Protein AF-A0A939PGR5-F1 (afdb_monomer_lite)

Foldseek 3Di:
DDFPPPQDPQDAAVRLVVLLVVDDPVLNVCLLPPPAADPDLNSLSSLLRNLVNCLVVVCLLVCVLVVVLCCLQVLLVVLVVQCVPPPHDDSNVPVNVVVVVVVVVVVVVVLSSNLSSLLSNQRSLVVVCVVRDPDPQVLPPQPQVPDQDKDFKAFQPVLVVVVLVVLVVSLVVSLVVCCVVPVVSSVVSNVVSCVVSVVVVCCCCQQVVRVGGCWIQGLQAIAGVSFRFTDGLVQFQAWEWAQDSDSHDPDRWIKIATAGPDQVNRLVSGDPVLNVVLVSVCSNNVHSDIGIPSGIPDGSVRVRVVNCSSNVHGYHYPDD

Secondary structure (DSSP, 8-state):
-PPPTTPPP---HHHHHHHHHHS-HHHHHHHHH-SS--SSHHHHHHHHHHHHHHHHH-THHHHHHHHHHHHHHHHHHHHHHHHHSS-TTHHHHHHHHHHHHHHHHHHHHHHHHHHHHHHHHHHHHHHHHHHH-------------SS---EEE-B-HHHHHHHHHHHHHHHHHHHHHHHHH-HHHHHHHHHHHHHHHHHHHHHIIIII-TTS-SEEE-SSEEEEGGGTEEEEGGGEEEEEEEE---TT--S--EEEEEEES-HHHHHTTS-HHHHHHHHHHHHHHSSSEEEETTSBSS-HHHHHHHHHHHH-PPEEE---

pLDDT: mean 81.33, std 15.4, range [40.69, 98.0]

Structure (mmCIF, N/CA/C/O backbone):
data_AF-A0A939PGR5-F1
#
_entry.id   AF-A0A939PGR5-F1
#
loop_
_atom_site.group_PDB
_atom_site.id
_atom_site.type_symbol
_atom_site.label_atom_id
_atom_site.label_alt_id
_atom_site.label_comp_id
_atom_site.label_asym_id
_atom_site.label_entity_id
_atom_site.label_seq_id
_atom_site.pdbx_PDB_ins_code
_atom_site.Cartn_x
_atom_site.Cartn_y
_atom_site.Cartn_z
_atom_site.occupancy
_atom_site.B_iso_or_equiv
_atom_site.auth_seq_id
_atom_site.auth_comp_id
_atom_site.auth_asym_id
_atom_site.auth_atom_id
_atom_site.pdbx_PDB_model_num
ATOM 1 N N . MET A 1 1 ? -27.977 5.500 5.527 1.00 43.03 1 MET A N 1
ATOM 2 C CA . MET A 1 1 ? -27.172 6.020 6.653 1.00 43.03 1 MET A CA 1
ATOM 3 C C . MET A 1 1 ? -27.760 7.359 7.043 1.00 43.03 1 MET A C 1
ATOM 5 O O . MET A 1 1 ? -27.754 8.249 6.202 1.00 43.03 1 MET A O 1
ATOM 9 N N . GLN A 1 2 ? -28.332 7.488 8.240 1.00 40.69 2 GLN A N 1
ATOM 10 C CA . GLN A 1 2 ? -28.655 8.817 8.759 1.00 40.69 2 GLN A CA 1
ATOM 11 C C . GLN A 1 2 ? -27.354 9.415 9.321 1.00 40.69 2 GLN A C 1
ATOM 13 O O . GLN A 1 2 ? -26.666 8.716 10.067 1.00 40.69 2 GLN A O 1
ATOM 18 N N . PRO A 1 3 ? -26.947 10.623 8.897 1.00 51.16 3 PRO A N 1
ATOM 19 C CA . PRO A 1 3 ? -25.757 11.280 9.430 1.00 51.16 3 PRO A CA 1
ATOM 20 C C . PRO A 1 3 ? -25.929 11.514 10.935 1.00 51.16 3 PRO A C 1
ATOM 22 O O . PRO A 1 3 ? -27.044 11.797 11.374 1.00 51.16 3 PRO A O 1
ATOM 25 N N . ILE A 1 4 ? -24.849 11.420 11.722 1.00 50.22 4 ILE A N 1
ATOM 26 C CA . ILE A 1 4 ? -24.904 11.886 13.113 1.00 50.22 4 ILE A CA 1
ATOM 27 C C . ILE A 1 4 ? -25.344 13.349 13.085 1.00 50.22 4 ILE A C 1
ATOM 29 O O . ILE A 1 4 ? -24.712 14.183 12.429 1.00 50.22 4 ILE A O 1
ATOM 33 N N . THR A 1 5 ? -26.406 13.669 13.811 1.00 52.56 5 THR A N 1
ATOM 34 C CA . THR A 1 5 ? -26.866 15.038 14.014 1.00 52.56 5 THR A CA 1
ATOM 35 C C . THR A 1 5 ? -25.760 15.827 14.729 1.00 52.56 5 THR A C 1
ATOM 37 O O . THR A 1 5 ? -25.576 15.685 15.932 1.00 52.56 5 THR A O 1
ATOM 40 N N . GLY A 1 6 ? -24.977 16.616 13.982 1.00 66.69 6 GLY A N 1
ATOM 41 C CA . GLY A 1 6 ? -23.950 17.519 14.523 1.00 66.69 6 GLY A CA 1
ATOM 42 C C . GLY A 1 6 ? -22.500 17.251 14.098 1.00 66.69 6 GLY A C 1
ATOM 43 O O . GLY A 1 6 ? -21.653 18.112 14.329 1.00 66.69 6 GLY A O 1
ATOM 44 N N . ALA A 1 7 ? -22.188 16.128 13.441 1.00 65.31 7 ALA A N 1
ATOM 45 C CA . ALA A 1 7 ? -20.852 15.943 12.869 1.00 65.31 7 ALA A CA 1
ATOM 46 C C . ALA A 1 7 ? -20.713 16.778 11.579 1.00 65.31 7 ALA A C 1
ATOM 48 O O . ALA A 1 7 ? -21.576 16.678 10.699 1.00 65.31 7 ALA A O 1
ATOM 49 N N . PRO A 1 8 ? -19.663 17.611 11.432 1.00 75.06 8 PRO A N 1
ATOM 50 C CA . PRO A 1 8 ? -19.470 18.381 10.211 1.00 75.06 8 PRO A CA 1
ATOM 51 C C . PRO A 1 8 ? -19.295 17.426 9.019 1.00 75.06 8 PRO A C 1
ATOM 53 O O . PRO A 1 8 ? -18.587 16.422 9.140 1.00 75.06 8 PRO A O 1
ATOM 56 N N . PRO A 1 9 ? -19.916 17.710 7.859 1.00 85.12 9 PRO A N 1
ATOM 57 C CA . PRO A 1 9 ? -19.794 16.847 6.693 1.00 85.12 9 PRO A CA 1
ATOM 58 C C . PRO A 1 9 ? -18.327 16.734 6.274 1.00 85.12 9 PRO A C 1
ATOM 60 O O . PRO A 1 9 ? -17.601 17.730 6.249 1.00 85.12 9 PRO A O 1
ATOM 63 N N . LEU A 1 10 ? -17.894 15.524 5.907 1.00 87.94 10 LEU A N 1
ATOM 64 C CA . LEU A 1 10 ? -16.532 15.288 5.435 1.00 87.94 10 LEU A CA 1
ATOM 65 C C . LEU A 1 10 ? -16.258 16.157 4.192 1.00 87.94 10 LEU A C 1
ATOM 67 O O . LEU A 1 10 ? -16.855 15.908 3.138 1.00 87.94 10 LEU A O 1
ATOM 71 N N . PRO A 1 11 ? -15.349 17.148 4.259 1.00 91.50 11 PRO A N 1
ATOM 72 C CA . PRO A 1 11 ? -15.111 18.022 3.127 1.00 91.50 11 PRO A CA 1
ATOM 73 C C . PRO A 1 11 ? -14.408 17.237 2.014 1.00 91.50 11 PRO A C 1
ATOM 75 O O . PRO A 1 11 ? -13.519 16.420 2.268 1.00 91.50 11 PRO A O 1
ATOM 78 N N . GLN A 1 12 ? -14.785 17.491 0.759 1.00 92.38 12 GLN A N 1
ATOM 79 C CA . GLN A 1 12 ? -14.248 16.788 -0.411 1.00 92.38 12 GLN A CA 1
ATOM 80 C C . GLN A 1 12 ? -13.572 17.748 -1.397 1.00 92.38 12 GLN A C 1
ATOM 82 O O . GLN A 1 12 ? -13.846 18.949 -1.431 1.00 92.38 12 GLN A O 1
ATOM 87 N N . GLY A 1 13 ? -12.665 17.217 -2.224 1.00 91.81 13 GLY A N 1
ATOM 88 C CA . GLY A 1 13 ? -12.089 17.941 -3.360 1.00 91.81 13 GLY A CA 1
ATOM 89 C C . GLY A 1 13 ? -11.454 19.288 -2.991 1.00 91.81 13 GLY A C 1
ATOM 90 O O . GLY A 1 13 ? -10.479 19.342 -2.247 1.00 91.81 13 GLY A O 1
ATOM 91 N N . ALA A 1 14 ? -11.964 20.383 -3.566 1.00 94.00 14 ALA A N 1
ATOM 92 C CA . ALA A 1 14 ? -11.449 21.731 -3.309 1.00 94.00 14 ALA A CA 1
ATOM 93 C C . ALA A 1 14 ? -11.820 22.254 -1.912 1.00 94.00 14 ALA A C 1
ATOM 95 O O . ALA A 1 14 ? -10.979 22.889 -1.276 1.00 94.00 14 ALA A O 1
ATOM 96 N N . ALA A 1 15 ? -13.017 21.928 -1.412 1.00 95.75 15 ALA A N 1
ATOM 97 C CA . ALA A 1 15 ? -13.463 22.319 -0.076 1.00 95.75 15 ALA A CA 1
ATOM 98 C C . ALA A 1 15 ? -12.551 21.726 1.009 1.00 95.75 15 ALA A C 1
ATOM 100 O O . ALA A 1 15 ? -12.128 22.434 1.917 1.00 95.75 15 ALA A O 1
ATOM 101 N N . ALA A 1 16 ? -12.128 20.467 0.841 1.00 95.38 16 ALA A N 1
ATOM 102 C CA . ALA A 1 16 ? -11.149 19.826 1.722 1.00 95.38 16 ALA A CA 1
ATOM 103 C C . ALA A 1 16 ? -9.809 20.573 1.782 1.00 95.38 16 ALA A C 1
ATOM 105 O O . ALA A 1 16 ? -9.192 20.683 2.840 1.00 95.38 16 ALA A O 1
ATOM 106 N N . LEU A 1 17 ? -9.346 21.102 0.642 1.00 95.44 17 LEU A N 1
ATOM 107 C CA . LEU A 1 17 ? -8.114 21.886 0.600 1.00 95.44 17 LEU A CA 1
ATOM 108 C C . LEU A 1 17 ? -8.275 23.257 1.269 1.00 95.44 17 LEU A C 1
ATOM 110 O O . LEU A 1 17 ? -7.302 23.726 1.856 1.00 95.44 17 LEU A O 1
ATOM 114 N N . SER A 1 18 ? -9.448 23.895 1.169 1.00 96.69 18 SER A N 1
ATOM 115 C CA . SER A 1 18 ? -9.726 25.170 1.852 1.00 96.69 18 SER A CA 1
ATOM 116 C C . SER A 1 18 ? -9.770 24.977 3.361 1.00 96.69 18 SER A C 1
ATOM 118 O O . SER A 1 18 ? -8.954 25.571 4.063 1.00 96.69 18 SER A O 1
ATOM 120 N N . ALA A 1 19 ? -10.590 24.031 3.831 1.00 96.75 19 ALA A N 1
ATOM 121 C CA . ALA A 1 19 ? -10.717 23.704 5.248 1.00 96.75 19 ALA A CA 1
ATOM 122 C C . ALA A 1 19 ? -9.353 23.359 5.872 1.00 96.75 19 ALA A C 1
ATOM 124 O O . ALA A 1 19 ? -9.003 23.830 6.950 1.00 96.75 19 ALA A O 1
ATOM 125 N N . TRP A 1 20 ? -8.503 22.615 5.153 1.00 97.19 20 TRP A N 1
ATOM 126 C CA . TRP A 1 20 ? -7.136 22.352 5.606 1.00 97.19 20 TRP A CA 1
ATOM 127 C C . TRP A 1 20 ? -6.281 23.617 5.737 1.00 97.19 20 TRP A C 1
ATOM 129 O O . TRP A 1 20 ? -5.453 23.714 6.640 1.00 97.19 20 TRP A O 1
ATOM 139 N N . ARG A 1 21 ? -6.411 24.589 4.827 1.00 97.25 21 ARG A N 1
ATOM 140 C CA . ARG A 1 21 ? -5.641 25.844 4.898 1.00 97.25 21 ARG A CA 1
ATOM 141 C C . ARG A 1 21 ? -6.085 26.732 6.053 1.00 97.25 21 ARG A C 1
ATOM 143 O O . ARG A 1 21 ? -5.218 27.423 6.593 1.00 97.25 21 ARG A O 1
ATOM 150 N N . GLU A 1 22 ? -7.368 26.678 6.391 1.00 97.69 22 GLU A N 1
ATOM 151 C CA . GLU A 1 22 ? -7.997 27.397 7.501 1.00 97.69 22 GLU A CA 1
ATOM 152 C C . GLU A 1 22 ? -7.542 26.859 8.865 1.00 97.69 22 GLU A C 1
ATOM 154 O O . GLU A 1 22 ? -7.435 27.630 9.815 1.00 97.69 22 GLU A O 1
ATOM 159 N N . LEU A 1 23 ? -7.148 25.579 8.958 1.00 97.44 23 LEU A N 1
ATOM 160 C CA . LEU A 1 23 ? -6.552 25.044 10.184 1.00 97.44 23 LEU A CA 1
ATOM 161 C C . LEU A 1 23 ? -5.262 25.800 10.583 1.00 97.44 23 LEU A C 1
ATOM 163 O O . LEU A 1 23 ? -4.382 26.056 9.731 1.00 97.44 23 LEU A O 1
ATOM 167 N N . PRO A 1 24 ? -5.061 26.061 11.893 1.00 98.00 24 PRO A N 1
ATOM 168 C CA . PRO A 1 24 ? -3.820 26.627 12.403 1.00 98.00 24 PRO A CA 1
ATOM 169 C C . PRO A 1 24 ? -2.592 25.840 11.928 1.00 98.00 24 PRO A C 1
ATOM 171 O O . PRO A 1 24 ? -2.605 24.615 11.772 1.00 98.00 24 PRO A O 1
ATOM 174 N N . ARG A 1 25 ? -1.480 26.544 11.677 1.00 97.38 25 ARG A N 1
ATOM 175 C CA . ARG A 1 25 ? -0.235 25.903 11.207 1.00 97.38 25 ARG A CA 1
ATOM 176 C C . ARG A 1 25 ? 0.294 24.858 12.197 1.00 97.38 25 ARG A C 1
ATOM 178 O O . ARG A 1 25 ? 0.898 23.885 11.750 1.00 97.38 25 ARG A O 1
ATOM 185 N N . ALA A 1 26 ? 0.081 25.063 13.498 1.00 97.12 26 ALA A N 1
ATOM 186 C CA . ALA A 1 26 ? 0.455 24.114 14.546 1.00 97.12 26 ALA A CA 1
ATOM 187 C C . ALA A 1 26 ? -0.338 22.803 14.410 1.00 97.12 26 ALA A C 1
ATOM 189 O O . ALA A 1 26 ? 0.274 21.764 14.177 1.00 97.12 26 ALA A O 1
ATOM 190 N N . THR A 1 27 ? -1.672 22.883 14.378 1.00 97.06 27 THR A N 1
ATOM 191 C CA . THR A 1 27 ? -2.592 21.746 14.190 1.00 97.06 27 THR A CA 1
ATOM 192 C C . THR A 1 27 ? -2.277 20.945 12.929 1.00 97.06 27 THR A C 1
ATOM 194 O O . THR A 1 27 ? -2.201 19.723 12.955 1.00 97.06 27 THR A O 1
ATOM 197 N N . ARG A 1 28 ? -1.985 21.611 11.804 1.00 97.00 28 ARG A N 1
ATOM 198 C CA . ARG A 1 28 ? -1.571 20.907 10.577 1.00 97.00 28 ARG A CA 1
ATOM 199 C C . ARG A 1 28 ? -0.272 20.120 10.730 1.00 97.00 28 ARG A C 1
ATOM 201 O O . ARG A 1 28 ? -0.139 19.044 10.152 1.00 97.00 28 ARG A O 1
ATOM 208 N N . ARG A 1 29 ? 0.723 20.674 11.432 1.00 95.44 29 ARG A N 1
ATOM 209 C CA . ARG A 1 29 ? 2.000 19.980 11.679 1.00 95.44 29 ARG A CA 1
ATOM 210 C C . ARG A 1 29 ? 1.803 18.802 12.620 1.00 95.44 29 ARG A C 1
ATOM 212 O O . ARG A 1 29 ? 2.440 17.776 12.404 1.00 95.44 29 ARG A O 1
ATOM 219 N N . GLU A 1 30 ? 0.945 18.966 13.618 1.00 94.88 30 GLU A N 1
ATOM 220 C CA . GLU A 1 30 ? 0.544 17.909 14.537 1.00 94.88 30 GLU A CA 1
ATOM 221 C C . GLU A 1 30 ? -0.144 16.774 13.781 1.00 94.88 30 GLU A C 1
ATOM 223 O O . GLU A 1 30 ? 0.388 15.674 13.761 1.00 94.88 30 GLU A O 1
ATOM 228 N N . LEU A 1 31 ? -1.203 17.053 13.016 1.00 94.81 31 LEU A N 1
ATOM 229 C CA . LEU A 1 31 ? -1.918 16.064 12.197 1.00 94.81 31 LEU A CA 1
ATOM 230 C C . LEU A 1 31 ? -1.015 15.294 11.218 1.00 94.81 31 LEU A C 1
ATOM 232 O O . LEU A 1 31 ? -1.214 14.104 10.990 1.00 94.81 31 LEU A O 1
ATOM 236 N N . LEU A 1 32 ? -0.000 15.951 10.644 1.00 93.12 32 LEU A N 1
ATOM 237 C CA . LEU A 1 32 ? 0.962 15.302 9.741 1.00 93.12 32 LEU A CA 1
ATOM 238 C C . LEU A 1 32 ? 1.990 14.417 10.460 1.00 93.12 32 LEU A C 1
ATOM 240 O O . LEU A 1 32 ? 2.615 13.575 9.813 1.00 93.12 32 LEU A O 1
ATOM 244 N N . ARG A 1 33 ? 2.220 14.645 11.756 1.00 91.38 33 ARG A N 1
ATOM 245 C CA . ARG A 1 33 ? 3.183 13.900 12.581 1.00 91.38 33 ARG A CA 1
ATOM 246 C C . ARG A 1 33 ? 2.513 12.895 13.507 1.00 91.38 33 ARG A C 1
ATOM 248 O O . ARG A 1 33 ? 3.196 11.976 13.938 1.00 91.38 33 ARG A O 1
ATOM 255 N N . ALA A 1 34 ? 1.228 13.075 13.791 1.00 86.88 34 ALA A N 1
ATOM 256 C CA . ALA A 1 34 ? 0.500 12.353 14.815 1.00 86.88 34 ALA A CA 1
ATOM 257 C C . ALA A 1 34 ? 0.581 10.840 14.610 1.00 86.88 34 ALA A C 1
ATOM 259 O O . ALA A 1 34 ? 0.473 10.326 13.488 1.00 86.88 34 ALA A O 1
ATOM 260 N N . ASP A 1 35 ? 0.785 10.150 15.728 1.00 84.19 35 ASP A N 1
ATOM 261 C CA . ASP A 1 35 ? 0.810 8.695 15.803 1.00 84.19 35 ASP A CA 1
ATOM 262 C C . ASP A 1 35 ? -0.573 8.107 16.104 1.00 84.19 35 ASP A C 1
ATOM 264 O O . ASP A 1 35 ? -0.826 6.952 15.764 1.00 84.19 35 ASP A O 1
ATOM 268 N N . GLY A 1 36 ? -1.472 8.926 16.656 1.00 87.62 36 GLY A N 1
ATOM 269 C CA . GLY A 1 36 ? -2.836 8.573 17.029 1.00 87.62 36 GLY A CA 1
ATOM 270 C C . GLY A 1 36 ? -3.867 9.611 16.570 1.00 87.62 36 GLY A C 1
ATOM 271 O O . GLY A 1 36 ? -3.504 10.598 15.916 1.00 87.62 36 GLY A O 1
ATOM 272 N N . PRO A 1 37 ? -5.159 9.350 16.836 1.00 88.94 37 PRO A N 1
ATOM 273 C CA . PRO A 1 37 ? -6.245 10.256 16.485 1.00 88.94 37 PRO A CA 1
ATOM 274 C C . PRO A 1 37 ? -6.025 11.642 17.074 1.00 88.94 37 PRO A C 1
ATOM 276 O O . PRO A 1 37 ? -5.510 11.779 18.183 1.00 88.94 37 PRO A O 1
ATOM 279 N N . HIS A 1 38 ? -6.417 12.673 16.331 1.00 92.69 38 HIS A N 1
ATOM 280 C CA . HIS A 1 38 ? -6.356 14.028 16.854 1.00 92.69 38 HIS A CA 1
ATOM 281 C C . HIS A 1 38 ? -7.409 14.216 17.962 1.00 92.69 38 HIS A C 1
ATOM 283 O O . HIS A 1 38 ? -8.536 13.750 17.787 1.00 92.69 38 HIS A O 1
ATOM 289 N N . PRO A 1 39 ? -7.085 14.901 19.076 1.00 91.00 39 PRO A N 1
ATOM 290 C CA . PRO A 1 39 ? -8.020 15.086 20.189 1.00 91.00 39 PRO A CA 1
ATOM 291 C C . PRO A 1 39 ? -9.258 15.910 19.804 1.00 91.00 39 PRO A C 1
ATOM 293 O O . PRO A 1 39 ? -10.338 15.675 20.333 1.00 91.00 39 PRO A O 1
ATOM 296 N N . ASP A 1 40 ? -9.117 16.849 18.863 1.00 93.06 40 ASP A N 1
ATOM 297 C CA . ASP A 1 40 ? -10.256 17.530 18.235 1.00 93.06 40 ASP A CA 1
ATOM 298 C C . ASP A 1 40 ? -10.770 16.727 17.017 1.00 93.06 40 ASP A C 1
ATOM 300 O O . ASP A 1 40 ? -10.062 16.663 15.998 1.00 93.06 40 ASP A O 1
ATOM 304 N N . PRO A 1 41 ? -11.988 16.150 17.080 1.00 90.38 41 PRO A N 1
ATOM 305 C CA . PRO A 1 41 ? -12.555 15.359 15.994 1.00 90.38 41 PRO A CA 1
ATOM 306 C C . PRO A 1 41 ? -12.839 16.192 14.739 1.00 90.38 41 PRO A C 1
ATOM 308 O O . PRO A 1 41 ? -12.711 15.664 13.635 1.00 90.38 41 PRO A O 1
ATOM 311 N N . ALA A 1 42 ? -13.151 17.489 14.858 1.00 92.38 42 ALA A N 1
ATOM 312 C CA . ALA A 1 42 ? -13.403 18.346 13.697 1.00 92.38 42 ALA A CA 1
ATOM 313 C C . ALA A 1 42 ? -12.127 18.530 12.859 1.00 92.38 42 ALA A C 1
ATOM 315 O O . ALA A 1 42 ? -12.148 18.377 11.632 1.00 92.38 42 ALA A O 1
ATOM 316 N N . ALA A 1 43 ? -10.986 18.758 13.517 1.00 94.88 43 ALA A N 1
ATOM 317 C CA . ALA A 1 43 ? -9.681 18.756 12.862 1.00 94.88 43 ALA A CA 1
ATOM 318 C C . ALA A 1 43 ? -9.364 17.392 12.214 1.00 94.88 43 ALA A C 1
ATOM 320 O O . ALA A 1 43 ? -8.828 17.349 11.102 1.00 94.88 43 ALA A O 1
ATOM 321 N N . GLY A 1 44 ? -9.758 16.285 12.857 1.00 93.62 44 GLY A N 1
ATOM 322 C CA . GLY A 1 44 ? -9.673 14.930 12.304 1.00 93.62 44 GLY A CA 1
ATOM 323 C C . GLY A 1 44 ? -10.474 14.748 11.005 1.00 93.62 44 GLY A C 1
ATOM 324 O O . GLY A 1 44 ? -9.927 14.251 10.017 1.00 93.62 44 GLY A O 1
ATOM 325 N N . VAL A 1 45 ? -11.729 15.216 10.954 1.00 92.88 45 VAL A N 1
ATOM 326 C CA . VAL A 1 45 ? -12.577 15.212 9.739 1.00 92.88 45 VAL A CA 1
ATOM 327 C C . VAL A 1 45 ? -11.893 15.962 8.594 1.00 92.88 45 VAL A C 1
ATOM 329 O O . VAL A 1 45 ? -11.764 15.437 7.482 1.00 92.88 45 VAL A O 1
ATOM 332 N N . VAL A 1 46 ? -11.394 17.173 8.863 1.00 95.38 46 VAL A N 1
ATOM 333 C CA . VAL A 1 46 ? -10.684 17.987 7.863 1.00 95.38 46 VAL A CA 1
ATOM 334 C C . VAL A 1 46 ? -9.415 17.282 7.379 1.00 95.38 46 VAL A C 1
ATOM 336 O O . VAL A 1 46 ? -9.125 17.285 6.179 1.00 95.38 46 VAL A O 1
ATOM 339 N N . ALA A 1 47 ? -8.679 16.629 8.280 1.00 95.50 47 ALA A N 1
ATOM 340 C CA . ALA A 1 47 ? -7.482 15.867 7.944 1.00 95.50 47 ALA A CA 1
ATOM 341 C C . ALA A 1 47 ? -7.785 14.690 7.004 1.00 95.50 47 ALA A C 1
ATOM 343 O O . ALA A 1 47 ? -7.091 14.519 5.998 1.00 95.50 47 ALA A O 1
ATOM 344 N N . VAL A 1 48 ? -8.843 13.914 7.276 1.00 93.31 48 VAL A N 1
ATOM 345 C CA . VAL A 1 48 ? -9.283 12.809 6.405 1.00 93.31 48 VAL A CA 1
ATOM 346 C C . VAL A 1 48 ? -9.689 13.334 5.029 1.00 93.31 48 VAL A C 1
ATOM 348 O O . VAL A 1 48 ? -9.216 12.818 4.011 1.00 93.31 48 VAL A O 1
ATOM 351 N N . GLY A 1 49 ? -10.510 14.387 4.977 1.00 93.62 49 GLY A N 1
ATOM 352 C CA . GLY A 1 49 ? -10.935 15.008 3.720 1.00 93.62 49 GLY A CA 1
ATOM 353 C C . GLY A 1 49 ? -9.749 15.503 2.887 1.00 93.62 49 GLY A C 1
ATOM 354 O O . GLY A 1 49 ? -9.648 15.217 1.690 1.00 93.62 49 GLY A O 1
ATOM 355 N N . TYR A 1 50 ? -8.796 16.188 3.526 1.00 95.31 50 TYR A N 1
ATOM 356 C CA . TYR A 1 50 ? -7.577 16.675 2.880 1.00 95.31 50 TYR A CA 1
ATOM 357 C C . TYR A 1 50 ? -6.693 15.533 2.369 1.00 95.31 50 TYR A C 1
ATOM 359 O O . TYR A 1 50 ? -6.256 15.572 1.215 1.00 95.31 50 TYR A O 1
ATOM 367 N N . ALA A 1 51 ? -6.453 14.501 3.185 1.00 92.88 51 ALA A N 1
ATOM 368 C CA . ALA A 1 51 ? -5.672 13.335 2.779 1.00 92.88 51 ALA A CA 1
ATOM 369 C C . ALA A 1 51 ? -6.277 12.675 1.536 1.00 92.88 51 ALA A C 1
ATOM 371 O O . ALA A 1 51 ? -5.579 12.493 0.536 1.00 92.88 51 ALA A O 1
ATOM 372 N N . ARG A 1 52 ? -7.592 12.424 1.548 1.00 90.62 52 ARG A N 1
ATOM 373 C CA . ARG A 1 52 ? -8.327 11.855 0.411 1.00 90.62 52 ARG A CA 1
ATOM 374 C C . ARG A 1 52 ? -8.233 12.728 -0.832 1.00 90.62 52 ARG A C 1
ATOM 376 O O . ARG A 1 52 ? -7.933 12.211 -1.908 1.00 90.62 52 ARG A O 1
ATOM 383 N N . ALA A 1 53 ? -8.430 14.040 -0.699 1.00 91.12 53 ALA A N 1
ATOM 384 C CA . ALA A 1 53 ? -8.347 14.974 -1.818 1.00 91.12 53 ALA A CA 1
ATOM 385 C C . ALA A 1 53 ? -6.944 15.002 -2.446 1.00 91.12 53 ALA A C 1
ATOM 387 O O . ALA A 1 53 ? -6.816 14.973 -3.672 1.00 91.12 53 ALA A O 1
ATOM 388 N N . VAL A 1 54 ? -5.883 15.006 -1.630 1.00 90.25 54 VAL A N 1
ATOM 389 C CA . VAL A 1 54 ? -4.496 14.991 -2.120 1.00 90.25 54 VAL A CA 1
ATOM 390 C C . VAL A 1 54 ? -4.133 13.639 -2.731 1.00 90.25 54 VAL A C 1
ATOM 392 O O . VAL A 1 54 ? -3.512 13.607 -3.791 1.00 90.25 54 VAL A O 1
ATOM 395 N N . LEU A 1 55 ? -4.534 12.524 -2.117 1.00 86.00 55 LEU A N 1
ATOM 396 C CA . LEU A 1 55 ? -4.282 11.180 -2.644 1.00 86.00 55 LEU A CA 1
ATOM 397 C C . LEU A 1 55 ? -5.063 10.912 -3.940 1.00 86.00 55 LEU A C 1
ATOM 399 O O . LEU A 1 55 ? -4.554 10.227 -4.825 1.00 86.00 55 LEU A O 1
ATOM 403 N N . ALA A 1 56 ? -6.265 11.478 -4.084 1.00 83.88 56 ALA A N 1
ATOM 404 C CA . ALA A 1 56 ? -7.051 11.425 -5.317 1.00 83.88 56 ALA A CA 1
ATOM 405 C C . ALA A 1 56 ? -6.421 12.257 -6.443 1.00 83.88 56 ALA A C 1
ATOM 407 O O . ALA A 1 56 ? -6.302 11.774 -7.565 1.00 83.88 56 ALA A O 1
ATOM 408 N N . ARG A 1 57 ? -6.002 13.494 -6.134 1.00 79.12 57 ARG A N 1
ATOM 409 C CA . ARG A 1 57 ? -5.419 14.440 -7.104 1.00 79.12 57 ARG A CA 1
ATOM 410 C C . ARG A 1 57 ? -3.949 14.213 -7.392 1.00 79.12 57 ARG A C 1
ATOM 412 O O . ARG A 1 57 ? -3.421 14.886 -8.268 1.00 79.12 57 ARG A O 1
ATOM 419 N N . SER A 1 58 ? -3.288 13.345 -6.629 1.00 66.69 58 SER A N 1
ATOM 420 C CA . SER A 1 58 ? -1.856 13.095 -6.706 1.00 66.69 58 SER A CA 1
ATOM 421 C C . SER A 1 58 ? -1.446 12.921 -8.172 1.00 66.69 58 SER A C 1
ATOM 423 O O . SER A 1 58 ? -1.719 11.863 -8.748 1.00 66.69 58 SER A O 1
ATOM 425 N N . PRO A 1 59 ? -0.796 13.930 -8.796 1.00 53.44 59 PRO A N 1
ATOM 426 C CA . PRO A 1 59 ? -0.435 13.861 -10.205 1.00 53.44 59 PRO A CA 1
ATOM 427 C C . PRO A 1 59 ? 0.502 12.687 -10.434 1.00 53.44 59 PRO A C 1
ATOM 429 O O . PRO A 1 59 ? 0.528 12.151 -11.522 1.00 53.44 59 PRO A O 1
ATOM 432 N N . LEU A 1 60 ? 1.182 12.212 -9.385 1.00 53.66 60 LEU A N 1
ATOM 433 C CA . LEU A 1 60 ? 1.993 11.005 -9.348 1.00 53.66 60 LEU A CA 1
ATOM 434 C C . LEU A 1 60 ? 1.246 9.731 -9.789 1.00 53.66 60 LEU A C 1
ATOM 436 O O . LEU A 1 60 ? 1.930 8.802 -10.204 1.00 53.66 60 LEU A O 1
ATOM 440 N N . ARG A 1 61 ? -0.098 9.676 -9.763 1.00 55.50 61 ARG A N 1
ATOM 441 C CA . ARG A 1 61 ? -0.876 8.582 -10.389 1.00 55.50 61 ARG A CA 1
ATOM 442 C C . ARG A 1 61 ? -0.626 8.482 -11.898 1.00 55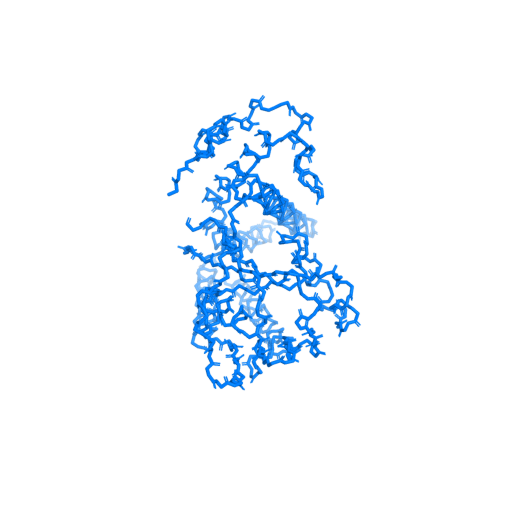.50 61 ARG A C 1
ATOM 444 O O . ARG A 1 61 ? -0.520 7.383 -12.427 1.00 55.50 61 ARG A O 1
ATOM 451 N N . HIS A 1 62 ? -0.470 9.621 -12.570 1.00 48.91 62 HIS A N 1
ATOM 452 C CA . HIS A 1 62 ? -0.176 9.706 -14.008 1.00 48.91 62 HIS A CA 1
ATOM 453 C C . HIS A 1 62 ? 1.289 10.065 -14.284 1.00 48.91 62 HIS A C 1
ATOM 455 O O . HIS A 1 62 ? 1.881 9.657 -15.277 1.00 48.91 62 HIS A O 1
ATOM 461 N N . ALA A 1 63 ? 1.904 10.803 -13.369 1.00 45.53 63 ALA A N 1
ATOM 462 C CA . ALA A 1 63 ? 3.202 11.416 -13.522 1.00 45.53 63 ALA A CA 1
ATOM 463 C C . ALA A 1 63 ? 4.335 10.513 -13.055 1.00 45.53 63 ALA A C 1
ATOM 465 O O . ALA A 1 63 ? 5.452 10.975 -13.033 1.00 45.53 63 ALA A O 1
ATOM 466 N N . VAL A 1 64 ? 4.121 9.267 -12.635 1.00 51.81 64 VAL A N 1
ATOM 467 C CA . VAL A 1 64 ? 5.223 8.374 -12.217 1.00 51.81 64 VAL A CA 1
ATOM 468 C C . VAL A 1 64 ? 5.613 7.311 -13.211 1.00 51.81 64 VAL A C 1
ATOM 470 O O . VAL A 1 64 ? 6.817 7.073 -13.293 1.00 51.81 64 VAL A O 1
ATOM 473 N N . PRO A 1 65 ? 4.726 6.775 -14.068 1.00 53.12 65 PRO A N 1
ATOM 474 C CA . PRO A 1 65 ? 5.230 6.316 -15.348 1.00 53.12 65 PRO A CA 1
ATOM 475 C C . PRO A 1 65 ? 5.902 7.492 -16.061 1.00 53.12 65 PRO A C 1
ATOM 477 O O . PRO A 1 65 ? 7.015 7.311 -16.524 1.00 53.12 65 PRO A O 1
ATOM 480 N N . LEU A 1 66 ? 5.334 8.711 -16.034 1.00 50.69 66 LEU A N 1
ATOM 481 C CA . LEU A 1 66 ? 5.958 9.876 -16.671 1.00 50.69 66 LEU A CA 1
ATOM 482 C C . LEU A 1 66 ? 7.285 10.284 -16.029 1.00 50.69 66 LEU A C 1
ATOM 484 O O . LEU A 1 66 ? 8.212 10.508 -16.765 1.00 50.69 66 LEU A O 1
ATOM 488 N N . VAL A 1 67 ? 7.423 10.377 -14.706 1.00 55.72 67 VAL A N 1
ATOM 489 C CA . VAL A 1 67 ? 8.676 10.762 -14.028 1.00 55.72 67 VAL A CA 1
ATOM 490 C C . VAL A 1 67 ? 9.657 9.599 -14.023 1.00 55.72 67 VAL A C 1
ATOM 492 O O . VAL A 1 67 ? 10.853 9.828 -14.077 1.00 55.72 67 VAL A O 1
ATOM 495 N N . GLY A 1 68 ? 9.177 8.356 -14.035 1.00 57.75 68 GLY A N 1
ATOM 496 C CA . GLY A 1 68 ? 9.984 7.191 -14.375 1.00 57.75 68 GLY A CA 1
ATOM 497 C C . GLY A 1 68 ? 10.528 7.278 -15.802 1.00 57.75 68 GLY A C 1
ATOM 498 O O . GLY A 1 68 ? 11.721 7.070 -15.972 1.00 57.75 68 GLY A O 1
ATOM 499 N N . VAL A 1 69 ? 9.703 7.674 -16.786 1.00 56.69 69 VAL A N 1
ATOM 500 C CA . VAL A 1 69 ? 10.103 7.901 -18.193 1.00 56.69 69 VAL A CA 1
ATOM 501 C C . VAL A 1 69 ? 11.080 9.059 -18.200 1.00 56.69 69 VAL A C 1
ATOM 503 O O . VAL A 1 69 ? 12.151 8.961 -18.765 1.00 56.69 69 VAL A O 1
ATOM 506 N N . LEU A 1 70 ? 10.731 10.151 -17.534 1.00 60.19 70 LEU A N 1
ATOM 507 C CA . LEU A 1 70 ? 11.496 11.375 -17.485 1.00 60.19 70 LEU A CA 1
ATOM 508 C C . LEU A 1 70 ? 12.852 11.097 -16.846 1.00 60.19 70 LEU A C 1
ATOM 510 O O . LEU A 1 70 ? 13.841 11.583 -17.347 1.00 60.19 70 LEU A O 1
ATOM 514 N N . PHE A 1 71 ? 12.947 10.257 -15.817 1.00 64.38 71 PHE A N 1
ATOM 515 C CA . PHE A 1 71 ? 14.234 9.805 -15.290 1.00 64.38 71 PHE A CA 1
ATOM 516 C C . PHE A 1 71 ? 14.949 8.848 -16.240 1.00 64.38 71 PHE A C 1
ATOM 518 O O . PHE A 1 71 ? 16.139 9.011 -16.468 1.00 64.38 71 PHE A O 1
ATOM 525 N N . ALA A 1 72 ? 14.248 7.874 -16.814 1.00 58.25 72 ALA A N 1
ATOM 526 C CA . ALA A 1 72 ? 14.820 6.911 -17.750 1.00 58.25 72 ALA A CA 1
ATOM 527 C C . ALA A 1 72 ? 15.252 7.544 -19.083 1.00 58.25 72 ALA A C 1
ATOM 529 O O . ALA A 1 72 ? 16.046 6.939 -19.788 1.00 58.25 72 ALA A O 1
ATOM 530 N N . VAL A 1 73 ? 14.757 8.738 -19.417 1.00 58.97 73 VAL A N 1
ATOM 531 C CA . VAL A 1 73 ? 15.041 9.474 -20.654 1.00 58.97 73 VAL A CA 1
ATOM 532 C C . VAL A 1 73 ? 15.906 10.703 -20.370 1.00 58.97 73 VAL A C 1
ATOM 534 O O . VAL A 1 73 ? 16.962 10.833 -20.977 1.00 58.97 73 VAL A O 1
ATOM 537 N N . LEU A 1 74 ? 15.539 11.578 -19.424 1.00 65.06 74 LEU A N 1
ATOM 538 C CA . LEU A 1 74 ? 16.339 12.765 -19.081 1.00 65.06 74 LEU A CA 1
ATOM 539 C C . LEU A 1 74 ? 17.649 12.410 -18.398 1.00 65.06 74 LEU A C 1
ATOM 541 O O . LEU A 1 74 ? 18.624 13.091 -18.665 1.00 65.06 74 LEU A O 1
ATOM 545 N N . LEU A 1 75 ? 17.720 11.400 -17.524 1.00 66.81 75 LEU A N 1
ATOM 546 C CA . LEU A 1 75 ? 18.999 11.068 -16.887 1.00 66.81 75 LEU A CA 1
ATOM 547 C C . LEU A 1 75 ? 20.046 10.641 -17.934 1.00 66.81 75 LEU A C 1
ATOM 549 O O . LEU A 1 75 ? 21.120 11.237 -17.944 1.00 66.81 75 LEU A O 1
ATOM 553 N N . PRO A 1 76 ? 19.759 9.705 -18.863 1.00 61.91 76 PRO A N 1
ATOM 554 C CA . PRO A 1 76 ? 20.688 9.406 -19.949 1.00 61.91 76 PRO A CA 1
ATOM 555 C C . PRO A 1 76 ? 20.863 10.574 -20.923 1.00 61.91 76 PRO A C 1
ATOM 557 O O . PRO A 1 76 ? 21.984 10.792 -21.361 1.00 61.91 76 PRO A O 1
ATOM 560 N N . LEU A 1 77 ? 19.828 11.371 -21.219 1.00 62.50 77 LEU A N 1
ATOM 561 C CA . LEU A 1 77 ? 19.970 12.569 -22.059 1.00 62.50 77 LEU A CA 1
ATOM 562 C C . LEU A 1 77 ? 20.933 13.593 -21.442 1.00 62.50 77 LEU A C 1
ATOM 564 O O . LEU A 1 77 ? 21.800 14.107 -22.136 1.00 62.50 77 LEU A O 1
ATOM 568 N N . ILE A 1 78 ? 20.815 13.858 -20.138 1.00 67.50 78 ILE A N 1
ATOM 569 C CA . ILE A 1 78 ? 21.711 14.735 -19.377 1.00 67.50 78 ILE A CA 1
ATOM 570 C C . ILE A 1 78 ? 23.119 14.151 -19.392 1.00 67.50 78 ILE A C 1
ATOM 572 O O . ILE A 1 78 ? 24.060 14.886 -19.661 1.00 67.50 78 ILE A O 1
ATOM 576 N N . VAL A 1 79 ? 23.278 12.841 -19.172 1.00 64.38 79 VAL A N 1
ATOM 577 C CA . VAL A 1 79 ? 24.585 12.173 -19.269 1.00 64.38 79 VAL A CA 1
ATOM 578 C C . VAL A 1 79 ? 25.192 12.363 -20.655 1.00 64.38 79 VAL A C 1
ATOM 580 O O . VAL A 1 79 ? 26.357 12.730 -20.749 1.00 64.38 79 VAL A O 1
ATOM 583 N N . VAL A 1 80 ? 24.425 12.175 -21.729 1.00 63.59 80 VAL A N 1
ATOM 584 C CA . VAL A 1 80 ? 24.930 12.336 -23.096 1.00 63.59 80 VAL A CA 1
ATOM 585 C C . VAL A 1 80 ? 25.254 13.789 -23.413 1.00 63.59 80 VAL A C 1
ATOM 587 O O . VAL A 1 80 ? 26.313 14.053 -23.977 1.00 63.59 80 VAL A O 1
ATOM 590 N N . LEU A 1 81 ? 24.398 14.735 -23.028 1.00 64.75 81 LEU A N 1
ATOM 591 C CA . LEU A 1 81 ? 24.642 16.165 -23.220 1.00 64.75 81 LEU A CA 1
ATOM 592 C C . LEU A 1 81 ? 25.944 16.581 -22.522 1.00 64.75 81 LEU A C 1
ATOM 594 O O . LEU A 1 81 ? 26.790 17.237 -23.115 1.00 64.75 81 LEU A O 1
ATOM 598 N N . VAL A 1 82 ? 26.137 16.102 -21.295 1.00 63.31 82 VAL A N 1
ATOM 599 C CA . VAL A 1 82 ? 27.304 16.379 -20.457 1.00 63.31 82 VAL A CA 1
ATOM 600 C C . VAL A 1 82 ? 28.570 15.679 -20.998 1.00 63.31 82 VAL A C 1
ATOM 602 O O . VAL A 1 82 ? 29.641 16.278 -21.000 1.00 63.31 82 VAL A O 1
ATOM 605 N N . VAL A 1 83 ? 28.460 14.472 -21.572 1.00 63.03 83 VAL A N 1
ATOM 606 C CA . VAL A 1 83 ? 29.564 13.754 -22.257 1.00 63.03 83 VAL A CA 1
ATOM 607 C C . VAL A 1 83 ? 29.955 14.387 -23.597 1.00 63.03 83 VAL A C 1
ATOM 609 O O . VAL A 1 83 ? 31.133 14.384 -23.956 1.00 63.03 83 VAL A O 1
ATOM 612 N N . THR A 1 84 ? 28.992 14.913 -24.352 1.00 65.50 84 THR A N 1
ATOM 613 C CA . THR A 1 84 ? 29.218 15.455 -25.704 1.00 65.50 84 THR A CA 1
ATOM 614 C C . THR A 1 84 ? 29.773 16.880 -25.673 1.00 65.50 84 THR A C 1
ATOM 616 O O . THR A 1 84 ? 30.633 17.221 -26.492 1.00 65.50 84 THR A O 1
ATOM 619 N N . THR A 1 85 ? 29.383 17.699 -24.689 1.00 66.12 85 THR A N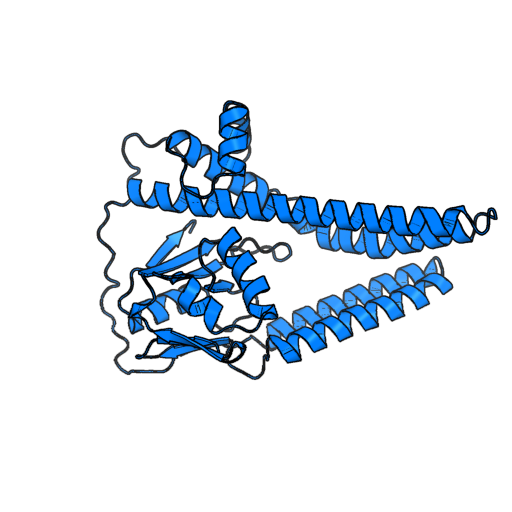 1
ATOM 620 C CA . THR A 1 85 ? 30.003 19.008 -24.446 1.00 66.12 85 THR A CA 1
ATOM 621 C C . THR A 1 85 ? 31.435 18.834 -23.927 1.00 66.12 85 THR A C 1
ATOM 623 O O . THR A 1 85 ? 31.657 18.272 -22.862 1.00 66.12 85 THR A O 1
ATOM 626 N N . HIS A 1 86 ? 32.422 19.310 -24.690 1.00 53.66 86 HIS A N 1
ATOM 627 C CA . HIS A 1 86 ? 33.865 19.011 -24.607 1.00 53.66 86 HIS A CA 1
ATOM 628 C C . HIS A 1 86 ? 34.632 19.384 -23.305 1.00 53.66 86 HIS A C 1
ATOM 630 O O . HIS A 1 86 ? 35.862 19.370 -23.300 1.00 53.66 86 HIS A O 1
ATOM 636 N N . SER A 1 87 ? 33.960 19.646 -22.182 1.00 59.19 87 SER A N 1
ATOM 637 C CA . SER A 1 87 ? 34.573 19.854 -20.856 1.00 59.19 87 SER A CA 1
ATOM 638 C C . SER A 1 87 ? 34.640 18.519 -20.088 1.00 59.19 87 SER A C 1
ATOM 640 O O . SER A 1 87 ? 33.821 18.207 -19.224 1.00 59.19 87 SER A O 1
ATOM 642 N N . LYS A 1 88 ? 35.580 17.660 -20.502 1.00 57.50 88 LYS A N 1
ATOM 643 C CA . LYS A 1 88 ? 35.440 16.188 -20.507 1.00 57.50 88 LYS A CA 1
ATOM 644 C C . LYS A 1 88 ? 35.573 15.391 -19.196 1.00 57.50 88 LYS A C 1
ATOM 646 O O . LYS A 1 88 ? 35.488 14.170 -19.277 1.00 57.50 88 LYS A O 1
ATOM 651 N N . THR A 1 89 ? 35.723 15.965 -18.002 1.00 55.72 89 THR A N 1
ATOM 652 C CA . THR A 1 89 ? 35.956 15.091 -16.817 1.00 55.72 89 THR A CA 1
ATOM 653 C C . THR A 1 89 ? 35.316 15.548 -15.519 1.00 55.72 89 THR A C 1
ATOM 655 O O . THR A 1 89 ? 34.747 14.729 -14.800 1.00 55.72 89 THR A O 1
ATOM 658 N N . ILE A 1 90 ? 35.346 16.846 -15.219 1.00 58.81 90 ILE A N 1
ATOM 659 C CA . ILE A 1 90 ? 34.873 17.344 -13.920 1.00 58.81 90 ILE A CA 1
ATOM 660 C C . ILE A 1 90 ? 33.343 17.500 -13.905 1.00 58.81 90 ILE A C 1
ATOM 662 O O . ILE A 1 90 ? 32.705 17.204 -12.898 1.00 58.81 90 ILE A O 1
ATOM 666 N N . SER A 1 91 ? 32.726 17.879 -15.032 1.00 58.38 91 SER A N 1
ATOM 667 C CA . SER A 1 91 ? 31.272 18.088 -15.103 1.00 58.38 91 SER A CA 1
ATOM 668 C C . SER A 1 91 ? 30.491 16.777 -14.926 1.00 58.38 91 SER A C 1
ATOM 670 O O . SER A 1 91 ? 29.565 16.690 -14.123 1.00 58.38 91 SER A O 1
ATOM 672 N N . ASN A 1 92 ? 30.917 15.702 -15.592 1.00 54.25 92 ASN A N 1
ATOM 673 C CA . ASN A 1 92 ? 30.166 14.442 -15.648 1.00 54.25 92 ASN A CA 1
ATOM 674 C C . ASN A 1 92 ? 30.210 13.690 -14.314 1.00 54.25 92 ASN A C 1
ATOM 676 O O . ASN A 1 92 ? 29.196 13.145 -13.872 1.00 54.25 92 ASN A O 1
ATOM 680 N N . ALA A 1 93 ? 31.377 13.697 -13.664 1.00 60.53 93 ALA A N 1
ATOM 681 C CA . ALA A 1 93 ? 31.584 13.061 -12.369 1.00 60.53 93 ALA A CA 1
ATOM 682 C C . ALA A 1 93 ? 30.800 13.749 -11.240 1.00 60.53 93 ALA A C 1
ATOM 684 O O . ALA A 1 93 ? 30.531 13.116 -10.226 1.00 60.53 93 ALA A O 1
ATOM 685 N N . VAL A 1 94 ? 30.404 15.016 -11.409 1.00 66.19 94 VAL A N 1
ATOM 686 C CA . VAL A 1 94 ? 29.690 15.792 -10.383 1.00 66.19 94 VAL A CA 1
ATOM 687 C C . VAL A 1 94 ? 28.191 15.887 -10.683 1.00 66.19 94 VAL A C 1
ATOM 689 O O . VAL A 1 94 ? 27.367 15.642 -9.802 1.00 66.19 94 VAL A O 1
ATOM 692 N N . VAL A 1 95 ? 27.806 16.180 -11.928 1.00 65.81 95 VAL A N 1
ATOM 693 C CA . VAL A 1 95 ? 26.400 16.411 -12.305 1.00 65.81 95 VAL A CA 1
ATOM 694 C C . VAL A 1 95 ? 25.566 15.134 -12.193 1.00 65.81 95 VAL A C 1
ATOM 696 O O . VAL A 1 95 ? 24.445 15.183 -11.684 1.00 65.81 95 VAL A O 1
ATOM 699 N N . LEU A 1 96 ? 26.098 13.981 -12.614 1.00 62.59 96 LEU A N 1
ATOM 700 C CA . LEU A 1 96 ? 25.346 12.725 -12.583 1.00 62.59 96 LEU A CA 1
ATOM 701 C C . LEU A 1 96 ? 25.042 12.255 -11.145 1.00 62.59 96 LEU A C 1
ATOM 703 O O . LEU A 1 96 ? 23.870 11.981 -10.860 1.00 62.59 96 LEU A O 1
ATOM 707 N N . PRO A 1 97 ? 26.012 12.211 -10.207 1.00 68.00 97 PRO A N 1
ATOM 708 C CA . PRO A 1 97 ? 25.712 11.904 -8.811 1.00 68.00 97 PRO A CA 1
ATOM 709 C C . PRO A 1 97 ? 24.763 12.909 -8.163 1.00 68.00 97 PRO A C 1
ATOM 711 O O . PRO A 1 97 ? 23.878 12.488 -7.423 1.00 68.00 97 PRO A O 1
ATOM 714 N N . LEU A 1 98 ? 24.883 14.209 -8.462 1.00 72.81 98 LEU A N 1
ATOM 715 C CA . LEU A 1 98 ? 23.966 15.225 -7.932 1.00 72.81 98 LEU A CA 1
ATOM 716 C C . LEU A 1 98 ? 22.536 15.043 -8.455 1.00 72.81 98 LEU A C 1
ATOM 718 O O . LEU A 1 98 ? 21.589 15.124 -7.672 1.00 72.81 98 LEU A O 1
ATOM 722 N N . ALA A 1 99 ? 22.361 14.739 -9.743 1.00 69.19 99 ALA A N 1
ATOM 723 C CA . ALA A 1 99 ? 21.051 14.455 -10.322 1.00 69.19 99 ALA A CA 1
ATOM 724 C C . ALA A 1 99 ? 20.428 13.190 -9.712 1.00 69.19 99 ALA A C 1
ATOM 726 O O . ALA A 1 99 ? 19.262 13.206 -9.312 1.00 69.19 99 ALA A O 1
ATOM 727 N N . LEU A 1 100 ? 21.209 12.113 -9.568 1.00 69.19 100 LEU A N 1
ATOM 728 C CA . LEU A 1 100 ? 20.781 10.877 -8.901 1.00 69.19 100 LEU A CA 1
ATOM 729 C C . LEU A 1 100 ? 20.439 11.110 -7.423 1.00 69.19 100 LEU A C 1
ATOM 731 O O . LEU A 1 100 ? 19.420 10.612 -6.941 1.00 69.19 100 LEU A O 1
ATOM 735 N N . ALA A 1 101 ? 21.247 11.890 -6.705 1.00 72.88 101 ALA A N 1
ATOM 736 C CA . ALA A 1 101 ? 21.002 12.246 -5.313 1.00 72.88 101 ALA A CA 1
ATOM 737 C C . ALA A 1 101 ? 19.730 13.092 -5.170 1.00 72.88 101 ALA A C 1
ATOM 739 O O . ALA A 1 101 ? 18.891 12.791 -4.322 1.00 72.88 101 ALA A O 1
ATOM 740 N N . GLY A 1 102 ? 19.532 14.090 -6.038 1.00 76.81 102 GLY A N 1
ATOM 741 C CA . GLY A 1 102 ? 18.318 14.906 -6.091 1.00 76.81 102 GLY A CA 1
ATOM 742 C C . GLY A 1 102 ? 17.070 14.074 -6.387 1.00 76.81 102 GLY A C 1
ATOM 743 O O . GLY A 1 102 ? 16.056 14.209 -5.701 1.00 76.81 102 GLY A O 1
ATOM 744 N N . ALA A 1 103 ? 17.162 13.141 -7.337 1.00 71.38 103 ALA A N 1
ATOM 745 C CA . ALA A 1 103 ? 16.112 12.176 -7.662 1.00 71.38 103 ALA A CA 1
ATOM 746 C C . ALA A 1 103 ? 15.724 11.309 -6.466 1.00 71.38 103 ALA A C 1
ATOM 748 O O . ALA A 1 103 ? 14.544 11.134 -6.148 1.00 71.38 103 ALA A O 1
ATOM 749 N N . LEU A 1 104 ? 16.739 10.751 -5.804 1.00 73.12 104 LEU A N 1
ATOM 750 C CA . LEU A 1 104 ? 16.572 9.875 -4.661 1.00 73.12 104 LEU A CA 1
ATOM 751 C C . LEU A 1 104 ? 15.972 10.646 -3.484 1.00 73.12 104 LEU A C 1
ATOM 753 O O . LEU A 1 104 ? 14.996 10.182 -2.896 1.00 73.12 104 LEU A O 1
ATOM 757 N N . ALA A 1 105 ? 16.480 11.845 -3.193 1.00 77.88 105 ALA A N 1
ATOM 758 C CA . ALA A 1 105 ? 15.953 12.731 -2.161 1.00 77.88 105 ALA A CA 1
ATOM 759 C C . ALA A 1 105 ? 14.493 13.118 -2.442 1.00 77.88 105 ALA A C 1
ATOM 761 O O . ALA A 1 105 ? 13.643 13.028 -1.552 1.00 77.88 105 ALA A O 1
ATOM 762 N N . TRP A 1 106 ? 14.168 13.471 -3.689 1.00 81.56 106 TRP A N 1
ATOM 763 C CA . TRP A 1 106 ? 12.803 13.771 -4.118 1.00 81.56 106 TRP A CA 1
ATOM 764 C C . TRP A 1 106 ? 11.876 12.561 -3.944 1.00 81.56 106 TRP A C 1
ATOM 766 O O . TRP A 1 106 ? 10.799 12.683 -3.353 1.00 81.56 106 TRP A O 1
ATOM 776 N N . ARG A 1 107 ? 12.321 11.366 -4.354 1.00 77.38 107 ARG A N 1
ATOM 777 C CA . ARG A 1 107 ? 11.578 10.109 -4.180 1.00 77.38 107 ARG A CA 1
ATOM 778 C C . ARG A 1 107 ? 11.353 9.770 -2.707 1.00 77.38 107 ARG A C 1
ATOM 780 O O . ARG A 1 107 ? 10.239 9.394 -2.342 1.00 77.38 107 ARG A O 1
ATOM 787 N N . ILE A 1 108 ? 12.377 9.899 -1.863 1.00 78.25 108 ILE A N 1
ATOM 788 C CA . ILE A 1 108 ? 12.287 9.667 -0.413 1.00 78.25 108 ILE A CA 1
ATOM 789 C C . ILE A 1 108 ? 11.284 10.645 0.206 1.00 78.25 108 ILE A C 1
ATOM 791 O O . ILE A 1 108 ? 10.380 10.222 0.928 1.00 78.25 108 ILE A O 1
ATOM 795 N N . ARG A 1 109 ? 11.381 11.935 -0.135 1.00 83.75 109 ARG A N 1
ATOM 796 C CA . ARG A 1 109 ? 10.484 12.989 0.358 1.00 83.75 109 ARG A CA 1
ATOM 797 C C . ARG A 1 109 ? 9.030 12.743 -0.042 1.00 83.75 109 ARG A C 1
ATOM 799 O O . ARG A 1 109 ? 8.141 12.847 0.801 1.00 83.75 109 ARG A O 1
ATOM 806 N N . ILE A 1 110 ? 8.774 12.402 -1.305 1.00 81.81 110 ILE A N 1
ATOM 807 C CA . ILE A 1 110 ? 7.423 12.088 -1.787 1.00 81.81 110 ILE A CA 1
ATOM 808 C C . ILE A 1 110 ? 6.868 10.867 -1.075 1.00 81.81 110 ILE A C 1
ATOM 810 O O . ILE A 1 110 ? 5.734 10.902 -0.603 1.00 81.81 110 ILE A O 1
ATOM 814 N N . ARG A 1 111 ? 7.668 9.805 -0.963 1.00 80.31 111 ARG A N 1
ATOM 815 C CA . ARG A 1 111 ? 7.244 8.584 -0.284 1.00 80.31 111 ARG A CA 1
ATOM 816 C C . ARG A 1 111 ? 6.892 8.862 1.174 1.00 80.31 111 ARG A C 1
ATOM 818 O O . ARG A 1 111 ? 5.836 8.428 1.617 1.00 80.31 111 ARG A O 1
ATOM 825 N N . GLY A 1 112 ? 7.725 9.619 1.889 1.00 84.50 112 GLY A N 1
ATOM 826 C CA . GLY A 1 112 ? 7.452 10.030 3.267 1.00 84.50 112 GLY A CA 1
ATOM 827 C C . GLY A 1 112 ? 6.151 10.824 3.386 1.00 84.50 112 GLY A C 1
ATOM 828 O O . GLY A 1 112 ? 5.328 10.528 4.247 1.00 84.50 112 GLY A O 1
ATOM 829 N N . ARG A 1 113 ? 5.909 11.767 2.465 1.00 88.12 113 ARG A N 1
ATOM 830 C CA . ARG A 1 113 ? 4.659 12.539 2.428 1.00 88.12 113 ARG A CA 1
ATOM 831 C C . ARG A 1 113 ? 3.438 11.659 2.162 1.00 88.12 113 ARG A C 1
ATOM 833 O O . ARG A 1 113 ? 2.425 11.840 2.822 1.00 88.12 113 ARG A O 1
ATOM 840 N N . LEU A 1 114 ? 3.514 10.723 1.216 1.00 85.25 114 LEU A N 1
ATOM 841 C CA . LEU A 1 114 ? 2.403 9.816 0.914 1.00 85.25 114 LEU A CA 1
ATOM 842 C C . LEU A 1 114 ? 2.098 8.886 2.090 1.00 85.25 114 LEU A C 1
ATOM 844 O O . LEU A 1 114 ? 0.933 8.710 2.428 1.00 85.25 114 LEU A O 1
ATOM 848 N N . VAL A 1 115 ? 3.132 8.347 2.744 1.00 85.75 115 VAL A N 1
ATOM 849 C CA . VAL A 1 115 ? 2.967 7.540 3.962 1.00 85.75 115 VAL A CA 1
ATOM 850 C C . VAL A 1 115 ? 2.301 8.366 5.061 1.00 85.75 115 VAL A C 1
ATOM 852 O O . VAL A 1 115 ? 1.345 7.891 5.657 1.00 85.75 115 VAL A O 1
ATOM 855 N N . ALA A 1 116 ? 2.733 9.612 5.277 1.00 89.69 116 ALA A N 1
ATOM 856 C CA . ALA A 1 116 ? 2.111 10.499 6.258 1.00 89.69 116 ALA A CA 1
ATOM 857 C C . ALA A 1 116 ? 0.633 10.788 5.938 1.00 89.69 116 ALA A C 1
ATOM 859 O O . ALA A 1 116 ? -0.197 10.782 6.838 1.00 89.69 116 ALA A O 1
ATOM 860 N N . LEU A 1 117 ? 0.278 10.988 4.662 1.00 90.94 117 LEU A N 1
ATOM 861 C CA . LEU A 1 117 ? -1.115 11.208 4.252 1.00 90.94 117 LEU A CA 1
ATOM 862 C C . LEU A 1 117 ? -1.984 9.962 4.447 1.00 90.94 117 LEU A C 1
ATOM 864 O O . LEU A 1 117 ? -3.079 10.076 4.989 1.00 90.94 117 LEU A O 1
ATOM 868 N N . HIS A 1 118 ? -1.498 8.783 4.047 1.00 86.31 118 HIS A N 1
ATOM 869 C CA . HIS A 1 118 ? -2.203 7.521 4.286 1.00 86.31 118 HIS A CA 1
ATOM 870 C C . HIS A 1 118 ? -2.378 7.246 5.774 1.00 86.31 118 HIS A C 1
ATOM 872 O O . HIS A 1 118 ? -3.462 6.861 6.200 1.00 86.31 118 HIS A O 1
ATOM 878 N N . ARG A 1 119 ? -1.338 7.505 6.567 1.00 88.31 119 ARG A N 1
ATOM 879 C CA . ARG A 1 119 ? -1.392 7.384 8.018 1.00 88.31 119 ARG A CA 1
ATOM 880 C C . ARG A 1 119 ? -2.452 8.308 8.604 1.00 88.31 119 ARG A C 1
ATOM 882 O O . ARG A 1 119 ? -3.340 7.828 9.300 1.00 88.31 119 ARG A O 1
ATOM 889 N N . MET A 1 120 ? -2.392 9.595 8.272 1.00 92.50 120 MET A N 1
ATOM 890 C CA . MET A 1 120 ? -3.337 10.609 8.738 1.00 92.50 120 MET A CA 1
ATOM 891 C C . MET A 1 120 ? -4.780 10.246 8.367 1.00 92.50 120 MET A C 1
ATOM 893 O O . MET A 1 120 ? -5.659 10.341 9.219 1.00 92.50 120 MET A O 1
ATOM 897 N N . GLU A 1 121 ? -5.023 9.761 7.145 1.00 90.75 121 GLU A N 1
ATOM 898 C CA . GLU A 1 121 ? -6.328 9.215 6.755 1.00 90.75 121 GLU A CA 1
ATOM 899 C C . GLU A 1 121 ? -6.706 8.015 7.631 1.00 90.75 121 GLU A C 1
ATOM 901 O O . GLU A 1 121 ? -7.801 7.974 8.185 1.00 90.75 121 GLU A O 1
ATOM 906 N N . SER A 1 122 ? -5.808 7.041 7.777 1.00 85.06 122 SER A N 1
ATOM 907 C CA . SER A 1 122 ? -6.088 5.763 8.436 1.00 85.06 122 SER A CA 1
ATOM 908 C C . SER A 1 122 ? -6.386 5.884 9.931 1.00 85.06 122 SER A C 1
ATOM 910 O O . SER A 1 122 ? -7.198 5.115 10.438 1.00 85.06 122 SER A O 1
ATOM 912 N N . VAL A 1 123 ? -5.721 6.821 10.607 1.00 88.94 123 VAL A N 1
ATOM 913 C CA . VAL A 1 123 ? -5.791 7.031 12.053 1.00 88.94 123 VAL A CA 1
ATOM 914 C C . VAL A 1 123 ? -7.032 7.848 12.405 1.00 88.94 123 VAL A C 1
ATOM 916 O O . VAL A 1 123 ? -7.801 7.458 13.277 1.00 88.94 123 VAL A O 1
ATOM 919 N N . ASN A 1 124 ? -7.287 8.934 11.668 1.00 89.62 124 ASN A N 1
ATOM 920 C CA . ASN A 1 124 ? -8.450 9.779 11.929 1.00 89.62 124 ASN A CA 1
ATOM 921 C C . ASN A 1 124 ? -9.752 9.135 11.429 1.00 89.62 124 ASN A C 1
ATOM 923 O O . ASN A 1 124 ? -10.771 9.256 12.093 1.00 89.62 124 ASN A O 1
ATOM 927 N N . SER A 1 125 ? -9.742 8.381 10.320 1.00 84.69 125 SER A N 1
ATOM 928 C CA . SER A 1 125 ? -10.951 7.661 9.874 1.00 84.69 125 SER A CA 1
ATOM 929 C C . SER A 1 125 ? -11.400 6.573 10.850 1.00 84.69 125 SER A C 1
ATOM 931 O O . SER A 1 125 ? -12.598 6.334 10.959 1.00 84.69 125 SER A O 1
ATOM 933 N N . ALA A 1 126 ? -10.471 5.936 11.570 1.00 78.56 126 ALA A N 1
ATOM 934 C CA . ALA A 1 126 ? -10.808 4.958 12.602 1.00 78.56 126 ALA A CA 1
ATOM 935 C C . ALA A 1 126 ? -11.540 5.610 13.785 1.00 78.56 126 ALA A C 1
ATOM 937 O O . ALA A 1 126 ? -12.590 5.118 14.184 1.00 78.56 126 ALA A O 1
ATOM 938 N N . ALA A 1 127 ? -11.038 6.747 14.274 1.00 81.12 127 ALA A N 1
ATOM 939 C CA . ALA A 1 127 ? -11.676 7.490 15.360 1.00 81.12 127 ALA A CA 1
ATOM 940 C C . ALA A 1 127 ? -13.036 8.076 14.957 1.00 81.12 127 ALA A C 1
ATOM 942 O O . ALA A 1 127 ? -14.000 7.973 15.708 1.00 81.12 127 ALA A O 1
ATOM 943 N N . LEU A 1 128 ? -13.145 8.625 13.741 1.00 79.19 128 LEU A N 1
ATOM 944 C CA . LEU A 1 128 ? -14.426 9.125 13.230 1.00 79.19 128 LEU A CA 1
ATOM 945 C C . LEU A 1 128 ? -15.470 8.015 13.134 1.00 79.19 128 LEU A C 1
ATOM 947 O O . LEU A 1 128 ? -16.643 8.241 13.413 1.00 79.19 128 LEU A O 1
ATOM 951 N N . TRP A 1 129 ? -15.047 6.799 12.800 1.00 69.69 129 TRP A N 1
ATOM 952 C CA . TRP A 1 129 ? -15.949 5.660 12.750 1.00 69.69 129 TRP A CA 1
ATOM 953 C C . TRP A 1 129 ? -16.491 5.253 14.116 1.00 69.69 129 TRP A C 1
ATOM 955 O O . TRP A 1 129 ? -17.668 4.926 14.223 1.00 69.69 129 TRP A O 1
ATOM 965 N N . GLU A 1 130 ? -15.654 5.283 15.153 1.00 67.19 130 GLU A N 1
ATOM 966 C CA . GLU A 1 130 ? -16.089 5.015 16.530 1.00 67.19 130 GLU A CA 1
ATOM 967 C C . GLU A 1 130 ? -17.128 6.040 16.986 1.00 67.19 130 GLU A C 1
ATOM 969 O O . GLU A 1 130 ? -18.097 5.676 17.648 1.00 67.19 130 GLU A O 1
ATOM 974 N N . THR A 1 131 ? -16.994 7.294 16.544 1.00 60.59 131 THR A N 1
ATOM 975 C CA . THR A 1 131 ? -17.998 8.330 16.808 1.00 60.59 131 THR A CA 1
ATOM 976 C C . THR A 1 131 ? -19.256 8.198 15.938 1.00 60.59 131 THR A C 1
ATOM 978 O O . THR A 1 131 ? -20.356 8.406 16.437 1.00 60.59 131 THR A O 1
ATOM 981 N N . GLU A 1 132 ? -19.128 7.814 14.660 1.00 55.81 132 GLU A N 1
ATOM 982 C CA . GLU A 1 132 ? -20.241 7.667 13.699 1.00 55.81 132 GLU A CA 1
ATOM 983 C C . GLU A 1 132 ? -21.067 6.405 13.894 1.00 55.81 132 GLU A C 1
ATOM 985 O O . GLU A 1 132 ? -22.245 6.368 13.535 1.00 55.81 132 GLU A O 1
ATOM 990 N N . ARG A 1 133 ? -20.461 5.363 14.454 1.00 54.56 133 ARG A N 1
ATOM 991 C CA .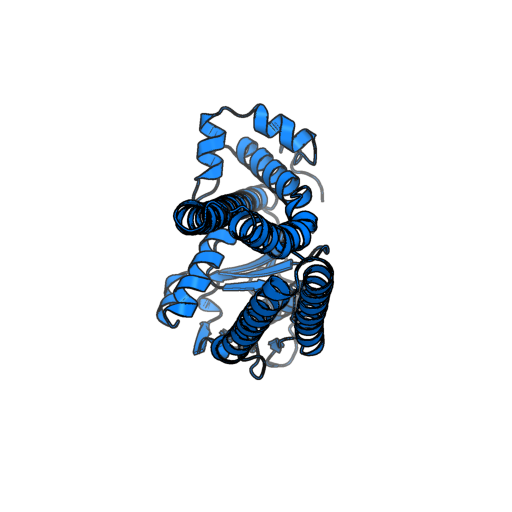 ARG A 1 133 ? -21.091 4.068 14.648 1.00 54.56 133 ARG A CA 1
ATOM 992 C C . ARG A 1 133 ? -20.759 3.528 16.029 1.00 54.56 133 ARG A C 1
ATOM 994 O O . ARG A 1 133 ? -20.107 2.499 16.152 1.00 54.56 133 ARG A O 1
ATOM 1001 N N . GLY A 1 134 ? -21.451 4.058 17.032 1.00 45.47 134 GLY A N 1
ATOM 1002 C CA . GLY A 1 134 ? -22.006 3.211 18.099 1.00 45.47 134 GLY A CA 1
ATOM 1003 C C . GLY A 1 134 ? -23.054 2.210 17.567 1.00 45.47 134 GLY A C 1
ATOM 1004 O O . GLY A 1 134 ? -23.987 1.851 18.276 1.00 45.47 134 GLY A O 1
ATOM 1005 N N . ALA A 1 135 ? -22.968 1.819 16.291 1.00 42.16 135 ALA A N 1
ATOM 1006 C CA . ALA A 1 135 ? -23.839 0.839 15.679 1.00 42.16 135 ALA A CA 1
ATOM 1007 C C . ALA A 1 135 ? -23.340 -0.542 16.114 1.00 42.16 135 ALA A C 1
ATOM 1009 O O . ALA A 1 135 ? -22.122 -0.758 16.115 1.00 42.16 135 ALA A O 1
ATOM 1010 N N . PRO A 1 136 ? -24.247 -1.467 16.471 1.00 47.34 136 PRO A N 1
ATOM 1011 C CA . PRO A 1 136 ? -23.863 -2.818 16.837 1.00 47.34 136 PRO A CA 1
ATOM 1012 C C . PRO A 1 136 ? -22.956 -3.363 15.741 1.00 47.34 136 PRO A C 1
ATOM 1014 O O . PRO A 1 136 ? -23.230 -3.152 14.554 1.00 47.34 136 PRO A O 1
ATOM 1017 N N . ILE A 1 137 ? -21.869 -4.029 16.152 1.00 53.78 137 ILE A N 1
ATOM 1018 C CA . ILE A 1 137 ? -21.125 -4.953 15.297 1.00 53.78 137 ILE A CA 1
ATOM 1019 C C . ILE A 1 137 ? -22.210 -5.667 14.504 1.00 53.78 137 ILE A C 1
ATOM 1021 O O . ILE A 1 137 ? -23.040 -6.347 15.109 1.00 53.78 137 ILE A O 1
ATOM 1025 N N . GLN A 1 138 ? -22.299 -5.420 13.192 1.00 49.19 138 GLN A N 1
ATOM 1026 C CA . GLN A 1 138 ? -23.112 -6.266 12.338 1.00 49.19 138 GLN A CA 1
ATOM 1027 C C . GLN A 1 138 ? -22.399 -7.602 12.440 1.00 49.19 138 GLN A C 1
ATOM 1029 O O . GLN A 1 138 ? -21.428 -7.840 11.725 1.00 49.19 138 GLN A O 1
ATOM 1034 N N . ALA A 1 139 ? -22.782 -8.382 13.456 1.00 50.59 139 ALA A N 1
ATOM 1035 C CA . ALA A 1 139 ? -22.489 -9.783 13.585 1.00 50.59 139 ALA A CA 1
ATOM 1036 C C . ALA A 1 139 ? -22.983 -10.309 12.259 1.00 50.59 139 ALA A C 1
ATOM 1038 O O . ALA A 1 139 ? -24.195 -10.347 12.045 1.00 50.59 139 ALA A O 1
ATOM 1039 N N . ALA A 1 140 ? -22.034 -10.479 11.334 1.00 51.84 140 ALA A N 1
ATOM 1040 C CA . ALA A 1 140 ? -22.299 -10.845 9.964 1.00 51.84 140 ALA A CA 1
ATOM 1041 C C . ALA A 1 140 ? -23.352 -11.937 10.044 1.00 51.84 140 ALA A C 1
ATOM 1043 O O . ALA A 1 140 ? -23.138 -12.911 10.775 1.00 51.84 140 ALA A O 1
ATOM 1044 N N . GLU A 1 141 ? -24.528 -11.677 9.461 1.00 46.84 141 GLU A N 1
ATOM 1045 C CA . GLU A 1 141 ? -25.638 -12.621 9.468 1.00 46.84 141 GLU A CA 1
ATOM 1046 C C . GLU A 1 141 ? -25.042 -13.994 9.210 1.00 46.84 141 GLU A C 1
ATOM 1048 O O . GLU A 1 141 ? -24.366 -14.190 8.198 1.00 46.84 141 GLU A O 1
ATOM 1053 N N . ARG A 1 142 ? -25.165 -14.859 10.224 1.00 44.28 142 ARG A N 1
ATOM 1054 C CA . ARG A 1 142 ? -24.460 -16.132 10.370 1.00 44.28 142 ARG A CA 1
ATOM 1055 C C . ARG A 1 142 ? -24.833 -17.066 9.225 1.00 44.28 142 ARG A C 1
ATOM 1057 O O . ARG A 1 142 ? -25.583 -18.013 9.407 1.00 44.28 142 ARG A O 1
ATOM 1064 N N . SER A 1 143 ? -24.277 -16.827 8.054 1.00 46.06 143 SER A N 1
ATOM 1065 C CA . SER A 1 143 ? -24.048 -17.856 7.059 1.00 46.06 143 SER A CA 1
ATOM 1066 C C . SER A 1 143 ? -22.660 -18.384 7.375 1.00 46.06 143 SER A C 1
ATOM 1068 O O . SER A 1 143 ? -21.682 -18.021 6.729 1.00 46.06 143 SER A O 1
ATOM 1070 N N . ALA A 1 144 ? -22.556 -19.130 8.480 1.00 46.25 144 ALA A N 1
ATOM 1071 C CA . ALA A 1 144 ? -21.338 -19.864 8.777 1.00 46.25 144 ALA A CA 1
ATOM 1072 C C . ALA A 1 144 ? -21.075 -20.777 7.567 1.00 46.25 144 ALA A C 1
ATOM 1074 O O . ALA A 1 144 ? -21.972 -21.552 7.224 1.00 46.25 144 ALA A O 1
ATOM 1075 N N . PRO A 1 145 ? -19.926 -20.675 6.880 1.00 48.38 145 PRO A N 1
ATOM 1076 C CA . PRO A 1 145 ? -19.558 -21.662 5.883 1.00 48.38 145 PRO A CA 1
ATOM 1077 C C . PRO A 1 145 ? -19.537 -23.016 6.596 1.00 48.38 145 PRO A C 1
ATOM 1079 O O . PRO A 1 145 ? -18.818 -23.211 7.573 1.00 48.38 145 PRO A O 1
ATOM 1082 N N . THR A 1 146 ? -20.418 -23.917 6.166 1.00 50.12 146 THR A N 1
ATOM 1083 C CA . THR A 1 146 ? -20.785 -25.154 6.875 1.00 50.12 146 THR A CA 1
ATOM 1084 C C . THR A 1 146 ? -19.671 -26.205 6.894 1.00 50.12 146 THR A C 1
ATOM 1086 O O . THR A 1 146 ? -19.865 -27.313 7.383 1.00 50.12 146 THR A O 1
ATOM 1089 N N . THR A 1 147 ? -18.478 -25.881 6.415 1.00 52.78 147 THR A N 1
ATOM 1090 C CA . THR A 1 147 ? -17.316 -26.762 6.447 1.00 52.78 147 THR A CA 1
ATOM 1091 C C . THR A 1 147 ? -16.073 -25.927 6.687 1.00 52.78 147 THR A C 1
ATOM 1093 O O . THR A 1 147 ? -15.947 -24.839 6.133 1.00 52.78 147 THR A O 1
ATOM 1096 N N . ALA A 1 148 ? -15.180 -26.442 7.538 1.00 59.62 148 ALA A N 1
ATOM 1097 C CA . ALA A 1 148 ? -13.858 -25.912 7.866 1.00 59.62 148 ALA A CA 1
ATOM 1098 C C . ALA A 1 148 ? -12.934 -25.912 6.633 1.00 59.62 148 ALA A C 1
ATOM 1100 O O . ALA A 1 148 ? -11.921 -26.606 6.588 1.00 59.62 148 ALA A O 1
ATOM 1101 N N . GLU A 1 149 ? -13.348 -25.205 5.591 1.00 80.12 149 GLU A N 1
ATOM 1102 C CA . GLU A 1 149 ? -12.683 -25.157 4.308 1.00 80.12 149 GLU A CA 1
ATOM 1103 C C . GLU A 1 149 ? -11.575 -24.113 4.394 1.00 80.12 149 GLU A C 1
ATOM 1105 O O . GLU A 1 149 ? -11.799 -22.938 4.689 1.00 80.12 149 GLU A O 1
ATOM 1110 N N . GLU A 1 150 ? -10.352 -24.593 4.213 1.00 91.94 150 GLU A N 1
ATOM 1111 C CA . GLU A 1 150 ? -9.153 -23.779 4.121 1.00 91.94 150 GLU A CA 1
ATOM 1112 C C . GLU A 1 150 ? -9.292 -22.814 2.936 1.00 91.94 150 GLU A C 1
ATOM 1114 O O . GLU A 1 150 ? -9.396 -23.228 1.781 1.00 91.94 150 GLU A O 1
ATOM 1119 N N . VAL A 1 151 ? -9.306 -21.510 3.217 1.00 95.06 151 VAL A N 1
ATOM 1120 C CA . VAL A 1 151 ? -9.373 -20.470 2.188 1.00 95.06 151 VAL A CA 1
ATOM 1121 C C . VAL A 1 151 ? -7.954 -20.063 1.823 1.00 95.06 151 VAL A C 1
ATOM 1123 O O . VAL A 1 151 ? -7.266 -19.364 2.575 1.00 95.06 151 VAL A O 1
ATOM 1126 N N . GLU A 1 152 ? -7.513 -20.484 0.641 1.00 96.69 152 GLU A N 1
ATOM 1127 C CA . GLU A 1 152 ? -6.227 -20.089 0.076 1.00 96.69 152 GLU A CA 1
ATOM 1128 C C . GLU A 1 152 ? -6.363 -18.866 -0.834 1.00 96.69 152 GLU A C 1
ATOM 1130 O O . GLU A 1 152 ? -7.090 -18.876 -1.825 1.00 96.69 152 GLU A O 1
ATOM 1135 N N . ILE A 1 153 ? -5.578 -17.830 -0.554 1.00 96.00 153 ILE A N 1
ATOM 1136 C CA . ILE A 1 153 ? -5.466 -16.639 -1.395 1.00 96.00 153 ILE A CA 1
ATOM 1137 C C . ILE A 1 153 ? -4.125 -16.680 -2.108 1.00 96.00 153 ILE A C 1
ATOM 1139 O O . ILE A 1 153 ? -3.060 -16.655 -1.475 1.00 96.00 153 ILE A O 1
ATOM 1143 N N . ARG A 1 154 ? -4.155 -16.709 -3.440 1.00 96.25 154 ARG A N 1
ATOM 1144 C CA . ARG A 1 154 ? -2.961 -16.858 -4.273 1.00 96.25 154 ARG A CA 1
ATOM 1145 C C . ARG A 1 154 ? -2.711 -15.622 -5.118 1.00 96.25 154 ARG A C 1
ATOM 1147 O O . ARG A 1 154 ? -3.580 -14.796 -5.399 1.00 96.25 154 ARG A O 1
ATOM 1154 N N . TYR A 1 155 ? -1.467 -15.497 -5.568 1.00 93.81 155 TYR A N 1
ATOM 1155 C CA . TYR A 1 155 ? -1.140 -14.498 -6.570 1.00 93.81 155 TYR A CA 1
ATOM 1156 C C . TYR A 1 155 ? -1.769 -14.864 -7.914 1.00 93.81 155 TYR A C 1
ATOM 1158 O O . TYR A 1 155 ? -1.553 -15.947 -8.457 1.00 93.81 155 TYR A O 1
ATOM 1166 N N . ASN A 1 156 ? -2.464 -13.910 -8.523 1.00 92.62 156 ASN A N 1
ATOM 1167 C CA . ASN A 1 156 ? -2.976 -14.054 -9.873 1.00 92.62 156 ASN A CA 1
ATOM 1168 C C . ASN A 1 156 ? -1.806 -14.040 -10.875 1.00 92.62 156 ASN A C 1
ATOM 1170 O O . ASN A 1 156 ? -1.280 -12.984 -11.248 1.00 92.62 156 ASN A O 1
ATOM 1174 N N . ALA A 1 157 ? -1.409 -15.226 -11.345 1.00 90.12 157 ALA A N 1
ATOM 1175 C CA . ALA A 1 157 ? -0.314 -15.397 -12.301 1.00 90.12 157 ALA A CA 1
ATOM 1176 C C . ALA A 1 157 ? -0.536 -14.610 -13.607 1.00 90.12 157 ALA A C 1
ATOM 1178 O O . ALA A 1 157 ? 0.418 -14.132 -14.223 1.00 90.12 157 ALA A O 1
ATOM 1179 N N . GLY A 1 158 ? -1.790 -14.434 -14.037 1.00 89.50 158 GLY A N 1
ATOM 1180 C CA . GLY A 1 158 ? -2.141 -13.583 -15.175 1.00 89.50 158 GLY A CA 1
ATOM 1181 C C . GLY A 1 158 ? -1.845 -12.105 -14.911 1.00 89.50 158 GLY A C 1
ATOM 1182 O O . GLY A 1 158 ? -1.249 -11.437 -15.756 1.00 89.50 158 GLY A O 1
ATOM 1183 N N . ALA A 1 159 ? -2.204 -11.597 -13.731 1.00 86.31 159 ALA A N 1
ATOM 1184 C CA . ALA A 1 159 ? -1.915 -10.223 -13.327 1.00 86.31 159 ALA A CA 1
ATOM 1185 C C . ALA A 1 159 ? -0.405 -9.966 -13.208 1.00 86.31 159 ALA A C 1
ATOM 1187 O O . ALA A 1 159 ? 0.081 -8.976 -13.758 1.00 86.31 159 ALA A O 1
ATOM 1188 N N . LEU A 1 160 ? 0.344 -10.884 -12.585 1.00 85.81 160 LEU A N 1
ATOM 1189 C CA . LEU A 1 160 ? 1.805 -10.791 -12.496 1.00 85.81 160 LEU A CA 1
ATOM 1190 C C . LEU A 1 160 ? 2.461 -10.811 -13.883 1.00 85.81 160 LEU A C 1
ATOM 1192 O O . LEU A 1 160 ? 3.298 -9.959 -14.176 1.00 85.81 160 LEU A O 1
ATOM 1196 N N . ARG A 1 161 ? 2.048 -11.723 -14.778 1.00 88.00 161 ARG A N 1
ATOM 1197 C CA . ARG A 1 161 ? 2.552 -11.762 -16.163 1.00 88.00 161 ARG A CA 1
ATOM 1198 C C . ARG A 1 161 ? 2.286 -10.456 -16.905 1.00 88.00 161 ARG A C 1
ATOM 1200 O O . ARG A 1 161 ? 3.203 -9.929 -17.526 1.00 88.00 161 ARG A O 1
ATOM 1207 N N . ARG A 1 162 ? 1.075 -9.896 -16.798 1.00 86.50 162 ARG A N 1
ATOM 1208 C CA . ARG A 1 162 ? 0.743 -8.590 -17.395 1.00 86.50 162 ARG A CA 1
ATOM 1209 C C . ARG A 1 162 ? 1.613 -7.466 -16.837 1.00 86.50 162 ARG A C 1
ATOM 1211 O O . ARG A 1 162 ? 2.074 -6.632 -17.607 1.00 86.50 162 ARG A O 1
ATOM 1218 N N . GLN A 1 163 ? 1.881 -7.459 -15.532 1.00 83.25 163 GLN A N 1
ATOM 1219 C CA . GLN A 1 163 ? 2.763 -6.469 -14.912 1.00 83.25 163 GLN A CA 1
ATOM 1220 C C . GLN A 1 163 ? 4.197 -6.557 -15.458 1.00 83.25 163 GLN A C 1
ATOM 1222 O O . GLN A 1 163 ? 4.789 -5.528 -15.783 1.00 83.25 163 GLN A O 1
ATOM 1227 N N . TYR A 1 164 ? 4.749 -7.766 -15.589 1.00 84.56 164 TYR A N 1
ATOM 1228 C CA . TYR A 1 164 ? 6.084 -7.959 -16.162 1.00 84.56 164 TYR A CA 1
ATOM 1229 C C . TYR A 1 164 ? 6.142 -7.623 -17.649 1.00 84.56 164 TYR A C 1
ATOM 1231 O O . TYR A 1 164 ? 7.077 -6.951 -18.076 1.00 84.56 164 TYR A O 1
ATOM 1239 N N . ALA A 1 165 ? 5.134 -8.031 -18.422 1.00 86.06 165 ALA A N 1
ATOM 1240 C CA . ALA A 1 165 ? 5.025 -7.689 -19.836 1.00 86.06 165 ALA A CA 1
ATOM 1241 C C . ALA A 1 165 ? 4.965 -6.169 -20.029 1.00 86.06 165 ALA A C 1
ATOM 1243 O O . ALA A 1 165 ? 5.695 -5.628 -20.851 1.00 86.06 165 ALA A O 1
ATOM 1244 N N . PHE A 1 166 ? 4.174 -5.466 -19.213 1.00 82.50 166 PHE A N 1
ATOM 1245 C CA . PHE A 1 166 ? 4.105 -4.008 -19.243 1.00 82.50 166 PHE A CA 1
ATOM 1246 C C . PHE A 1 166 ? 5.465 -3.362 -18.947 1.00 82.50 166 PHE A C 1
ATOM 1248 O O . PHE A 1 166 ? 5.889 -2.465 -19.670 1.00 82.50 166 PHE A O 1
ATOM 1255 N N . LEU A 1 167 ? 6.183 -3.848 -17.927 1.00 80.94 167 LEU A N 1
ATOM 1256 C CA . LEU A 1 167 ? 7.522 -3.355 -17.591 1.00 80.94 167 LEU A CA 1
ATOM 1257 C C . LEU A 1 167 ? 8.536 -3.605 -18.723 1.00 80.94 167 LEU A C 1
ATOM 1259 O O . LEU A 1 167 ? 9.358 -2.735 -19.008 1.00 80.94 167 LEU A O 1
ATOM 1263 N N . ALA A 1 168 ? 8.466 -4.769 -19.375 1.00 83.25 168 ALA A N 1
ATOM 1264 C CA . ALA A 1 168 ? 9.337 -5.131 -20.490 1.00 83.25 168 ALA A CA 1
ATOM 1265 C C . ALA A 1 168 ? 9.059 -4.284 -21.740 1.00 83.25 168 ALA A C 1
ATOM 1267 O O . ALA A 1 168 ? 9.991 -3.705 -22.293 1.00 83.25 168 ALA A O 1
ATOM 1268 N N . VAL A 1 169 ? 7.789 -4.149 -22.144 1.00 84.44 169 VAL A N 1
ATOM 1269 C CA . VAL A 1 169 ? 7.371 -3.297 -23.273 1.00 84.44 169 VAL A CA 1
ATOM 1270 C C . VAL A 1 169 ? 7.812 -1.859 -23.039 1.00 84.44 169 VAL A C 1
ATOM 1272 O O . VAL A 1 169 ? 8.406 -1.237 -23.914 1.00 84.44 169 VAL A O 1
ATOM 1275 N N . TYR A 1 170 ? 7.587 -1.345 -21.834 1.00 78.75 170 TYR A N 1
ATOM 1276 C CA . TYR A 1 170 ? 8.009 -0.003 -21.465 1.00 78.75 170 TYR A CA 1
ATOM 1277 C C . TYR A 1 170 ? 9.532 0.178 -21.551 1.00 78.75 170 TYR A C 1
ATOM 1279 O O . TYR A 1 170 ? 10.006 1.171 -22.101 1.00 78.75 170 TYR A O 1
ATOM 1287 N N . GLY A 1 171 ? 10.304 -0.792 -21.050 1.00 79.19 171 GLY A N 1
ATOM 1288 C CA . GLY A 1 171 ? 11.759 -0.784 -21.183 1.00 79.19 171 GLY A CA 1
ATOM 1289 C C . GLY A 1 171 ? 12.218 -0.793 -22.637 1.00 79.19 171 GLY A C 1
ATOM 1290 O O . GLY A 1 171 ? 13.109 -0.029 -22.995 1.00 79.19 171 GLY A O 1
ATOM 1291 N N . LEU A 1 172 ? 11.572 -1.594 -23.484 1.00 84.12 172 LEU A N 1
ATOM 1292 C CA . LEU A 1 172 ? 11.882 -1.680 -24.909 1.00 84.12 172 LEU A CA 1
ATOM 1293 C C . LEU A 1 172 ? 11.595 -0.360 -25.633 1.00 84.12 172 LEU A C 1
ATOM 1295 O O . LEU A 1 172 ? 12.441 0.106 -26.390 1.00 84.12 172 LEU A O 1
ATOM 1299 N N . VAL A 1 173 ? 10.455 0.281 -25.356 1.00 75.44 173 VAL A N 1
ATOM 1300 C CA . VAL A 1 173 ? 10.120 1.602 -25.915 1.00 75.44 173 VAL A CA 1
ATOM 1301 C C . VAL A 1 173 ? 11.149 2.653 -25.492 1.00 75.44 173 VAL A C 1
ATOM 1303 O O . VAL A 1 173 ? 11.624 3.411 -26.334 1.00 75.44 173 VAL A O 1
ATOM 1306 N N . ALA A 1 174 ? 11.546 2.677 -24.215 1.00 74.69 174 ALA A N 1
ATOM 1307 C CA . ALA A 1 174 ? 12.563 3.610 -23.729 1.00 74.69 174 ALA A CA 1
ATOM 1308 C C . ALA A 1 174 ? 13.918 3.408 -24.433 1.00 74.69 174 ALA A C 1
ATOM 1310 O O . ALA A 1 174 ? 14.544 4.380 -24.858 1.00 74.69 174 ALA A O 1
ATOM 1311 N N . VAL A 1 175 ? 14.347 2.153 -24.608 1.00 78.81 175 VAL A N 1
ATOM 1312 C CA . VAL A 1 175 ? 15.580 1.812 -25.336 1.00 78.81 175 VAL A CA 1
ATOM 1313 C C . VAL A 1 175 ? 15.484 2.209 -26.808 1.00 78.81 175 VAL A C 1
ATOM 1315 O O . VAL A 1 175 ? 16.423 2.807 -27.320 1.00 78.81 175 VAL A O 1
ATOM 1318 N N . ALA A 1 176 ? 14.362 1.934 -27.481 1.00 77.38 176 ALA A N 1
ATOM 1319 C CA . ALA A 1 176 ? 14.169 2.272 -28.890 1.00 77.38 176 ALA A CA 1
ATOM 1320 C C . ALA A 1 176 ? 14.236 3.789 -29.136 1.00 77.38 176 ALA A C 1
ATOM 1322 O O . ALA A 1 176 ? 14.955 4.235 -30.027 1.00 77.38 176 ALA A O 1
ATOM 1323 N N . VAL A 1 177 ? 13.558 4.590 -28.304 1.00 73.19 177 VAL A N 1
ATOM 1324 C CA . VAL A 1 177 ? 13.612 6.062 -28.378 1.00 73.19 177 VAL A CA 1
ATOM 1325 C C . VAL A 1 177 ? 15.044 6.566 -28.185 1.00 73.19 177 VAL A C 1
ATOM 1327 O O . VAL A 1 177 ? 15.513 7.415 -28.942 1.00 73.19 177 VAL A O 1
ATOM 1330 N N . LEU A 1 178 ? 15.768 6.023 -27.205 1.00 70.50 178 LEU A N 1
ATOM 1331 C CA . LEU A 1 178 ? 17.157 6.407 -26.964 1.00 70.50 178 LEU A CA 1
ATOM 1332 C C . LEU A 1 178 ? 18.107 5.919 -28.057 1.00 70.50 178 LEU A C 1
ATOM 1334 O O . LEU A 1 178 ? 19.090 6.598 -28.313 1.00 70.50 178 LEU A O 1
ATOM 1338 N N . ALA A 1 179 ? 17.836 4.792 -28.715 1.00 77.00 179 ALA A N 1
ATOM 1339 C CA . ALA A 1 179 ? 18.675 4.286 -29.801 1.00 77.00 179 ALA A CA 1
ATOM 1340 C C . ALA A 1 179 ? 18.656 5.222 -31.011 1.00 77.00 179 ALA A C 1
ATOM 1342 O O . ALA A 1 179 ? 19.705 5.459 -31.605 1.00 77.00 179 ALA A O 1
ATOM 1343 N N . VAL A 1 180 ? 17.486 5.795 -31.321 1.00 77.00 180 VAL A N 1
ATOM 1344 C CA . VAL A 1 180 ? 17.316 6.784 -32.398 1.00 77.00 180 VAL A CA 1
ATOM 1345 C C . VAL A 1 180 ? 18.050 8.087 -32.083 1.00 77.00 180 VAL A C 1
ATOM 1347 O O . VAL A 1 180 ? 18.667 8.671 -32.967 1.00 77.00 180 VAL A O 1
ATOM 1350 N N . LEU A 1 181 ? 17.994 8.548 -30.830 1.00 74.31 181 LEU A N 1
ATOM 1351 C CA . LEU A 1 181 ? 18.582 9.830 -30.435 1.00 74.31 181 LEU A CA 1
ATOM 1352 C C . LEU A 1 181 ? 20.088 9.724 -30.126 1.00 74.31 181 LEU A C 1
ATOM 1354 O O . LEU A 1 181 ? 20.857 10.599 -30.510 1.00 74.31 181 LEU A O 1
ATOM 1358 N N . PHE A 1 182 ? 20.509 8.665 -29.422 1.00 76.88 182 PHE A N 1
ATOM 1359 C CA . PHE A 1 182 ? 21.848 8.483 -28.846 1.00 76.88 182 PHE A CA 1
ATOM 1360 C C . PHE A 1 182 ? 22.196 6.994 -28.647 1.00 76.88 182 PHE A C 1
ATOM 1362 O O . PHE A 1 182 ? 22.052 6.441 -27.551 1.00 76.88 182 PHE A O 1
ATOM 1369 N N . TRP A 1 183 ? 22.717 6.331 -29.682 1.00 74.75 183 TRP A N 1
ATOM 1370 C CA . TRP A 1 183 ? 22.898 4.871 -29.674 1.00 74.75 183 TRP A CA 1
ATOM 1371 C C . TRP A 1 183 ? 23.730 4.322 -28.492 1.00 74.75 183 TRP A C 1
ATOM 1373 O O . TRP A 1 183 ? 23.356 3.310 -27.899 1.00 74.75 183 TRP A O 1
ATOM 1383 N N . TYR A 1 184 ? 24.801 5.009 -28.072 1.00 70.75 184 TYR A N 1
ATOM 1384 C CA . TYR A 1 184 ? 25.613 4.597 -26.914 1.00 70.75 184 TYR A CA 1
ATOM 1385 C C . TYR A 1 184 ? 24.820 4.614 -25.593 1.00 70.75 184 TYR A C 1
ATOM 1387 O O . TYR A 1 184 ? 24.995 3.737 -24.745 1.00 70.75 184 TYR A O 1
ATOM 1395 N N . ALA A 1 185 ? 23.916 5.582 -25.409 1.00 66.81 185 ALA A N 1
ATOM 1396 C CA . ALA A 1 185 ? 23.073 5.655 -24.216 1.00 66.81 185 ALA A CA 1
ATOM 1397 C C . ALA A 1 185 ? 21.990 4.575 -24.212 1.00 66.81 185 ALA A C 1
ATOM 1399 O O . ALA A 1 185 ? 21.628 4.072 -23.148 1.00 66.81 185 ALA A O 1
ATOM 1400 N N . ALA A 1 186 ? 21.513 4.174 -25.391 1.00 72.19 186 ALA A N 1
ATOM 1401 C CA . ALA A 1 186 ? 20.538 3.102 -25.525 1.00 72.19 186 ALA A CA 1
ATOM 1402 C C . ALA A 1 186 ? 21.071 1.769 -24.992 1.00 72.19 186 ALA A C 1
ATOM 1404 O O . ALA A 1 186 ? 20.351 1.074 -24.279 1.00 72.19 186 ALA A O 1
ATOM 1405 N N . VAL A 1 187 ? 22.345 1.447 -25.255 1.00 74.50 187 VAL A N 1
ATOM 1406 C CA . VAL A 1 187 ? 22.989 0.231 -24.726 1.00 74.50 187 VAL A CA 1
ATOM 1407 C C . VAL A 1 187 ? 23.047 0.266 -23.198 1.00 74.50 187 VAL A C 1
ATOM 1409 O O . VAL A 1 187 ? 22.626 -0.687 -22.543 1.00 74.50 187 VAL A O 1
ATOM 1412 N N . ALA A 1 188 ? 23.501 1.378 -22.610 1.00 71.38 188 ALA A N 1
ATOM 1413 C CA . ALA A 1 188 ? 23.578 1.520 -21.155 1.00 71.38 188 ALA A CA 1
ATOM 1414 C C . ALA A 1 188 ? 22.196 1.406 -20.484 1.00 71.38 188 ALA A C 1
ATOM 1416 O O . ALA A 1 188 ? 22.047 0.725 -19.466 1.00 71.38 188 ALA A O 1
ATOM 1417 N N . VAL A 1 189 ? 21.167 2.024 -21.071 1.00 72.94 189 VAL A N 1
ATOM 1418 C CA . VAL A 1 189 ? 19.789 1.937 -20.568 1.00 72.94 189 VAL A CA 1
ATOM 1419 C C . VAL A 1 189 ? 19.204 0.544 -20.752 1.00 72.94 189 VAL A C 1
ATOM 1421 O O . VAL A 1 189 ? 18.529 0.060 -19.845 1.00 72.94 189 VAL A O 1
ATOM 1424 N N . ALA A 1 190 ? 19.496 -0.138 -21.859 1.00 77.38 190 ALA A N 1
ATOM 1425 C CA . ALA A 1 190 ? 19.073 -1.518 -22.070 1.00 77.38 190 ALA A CA 1
ATOM 1426 C C . ALA A 1 190 ? 19.648 -2.439 -20.988 1.00 77.38 190 ALA A C 1
ATOM 1428 O O . ALA A 1 190 ? 18.894 -3.172 -20.347 1.00 77.38 190 ALA A O 1
ATOM 1429 N N . VAL A 1 191 ? 20.953 -2.340 -20.712 1.00 75.75 191 VAL A N 1
ATOM 1430 C CA . VAL A 1 191 ? 21.607 -3.100 -19.635 1.00 75.75 191 VAL A CA 1
ATOM 1431 C C . VAL A 1 191 ? 20.970 -2.781 -18.282 1.00 75.75 191 VAL A C 1
ATOM 1433 O O . VAL A 1 191 ? 20.611 -3.696 -17.541 1.00 75.75 191 VAL A O 1
ATOM 1436 N N . LEU A 1 192 ? 20.757 -1.499 -17.967 1.00 76.00 192 LEU A N 1
ATOM 1437 C CA . LEU A 1 192 ? 20.111 -1.094 -16.718 1.00 76.00 192 LEU A CA 1
ATOM 1438 C C . LEU A 1 192 ? 18.690 -1.663 -16.594 1.00 76.00 192 LEU A C 1
ATOM 1440 O O . LEU A 1 192 ? 18.326 -2.169 -15.532 1.00 76.00 192 LEU A O 1
ATOM 1444 N N . MET A 1 193 ? 17.893 -1.619 -17.663 1.00 77.75 193 MET A N 1
ATOM 1445 C CA . MET A 1 193 ? 16.537 -2.171 -17.679 1.00 77.75 193 MET A CA 1
ATOM 1446 C C . MET A 1 193 ? 16.541 -3.685 -17.486 1.00 77.75 193 MET A C 1
ATOM 1448 O O . MET A 1 193 ? 15.749 -4.185 -16.687 1.00 77.75 193 MET A O 1
ATOM 1452 N N . VAL A 1 194 ? 17.459 -4.408 -18.134 1.00 82.62 194 VAL A N 1
ATOM 1453 C CA . VAL A 1 194 ? 17.643 -5.851 -17.920 1.00 82.62 194 VAL A CA 1
ATOM 1454 C C . VAL A 1 194 ? 17.978 -6.131 -16.456 1.00 82.62 194 VAL A C 1
ATOM 1456 O O . VAL A 1 194 ? 17.331 -6.976 -15.842 1.00 82.62 194 VAL A O 1
ATOM 1459 N N . VAL A 1 195 ? 18.911 -5.385 -15.857 1.00 78.81 195 VAL A N 1
ATOM 1460 C CA . VAL A 1 195 ? 19.276 -5.533 -14.437 1.00 78.81 195 VAL A CA 1
ATOM 1461 C C . VAL A 1 195 ? 18.088 -5.242 -13.517 1.00 78.81 195 VAL A C 1
ATOM 1463 O O . VAL A 1 195 ? 17.854 -5.985 -12.563 1.00 78.81 195 VAL A O 1
ATOM 1466 N N . VAL A 1 196 ? 17.308 -4.191 -13.789 1.00 80.44 196 VAL A N 1
ATOM 1467 C CA . VAL A 1 196 ? 16.116 -3.842 -13.000 1.00 80.44 196 VAL A CA 1
ATOM 1468 C C . VAL A 1 196 ? 15.059 -4.939 -13.099 1.00 80.44 196 VAL A C 1
ATOM 1470 O O . VAL A 1 196 ? 14.583 -5.400 -12.062 1.00 80.44 196 VAL A O 1
ATOM 1473 N N . ILE A 1 197 ? 14.726 -5.391 -14.311 1.00 81.50 197 ILE A N 1
ATOM 1474 C CA . ILE A 1 197 ? 13.740 -6.453 -14.543 1.00 81.50 197 ILE A CA 1
ATOM 1475 C C . ILE A 1 197 ? 14.205 -7.753 -13.882 1.00 81.50 197 ILE A C 1
ATOM 1477 O O . ILE A 1 197 ? 13.450 -8.336 -13.104 1.00 81.50 197 ILE A O 1
ATOM 1481 N N . ALA A 1 198 ? 15.453 -8.169 -14.114 1.00 84.44 198 ALA A N 1
ATOM 1482 C CA . ALA A 1 198 ? 16.033 -9.365 -13.510 1.00 84.44 198 ALA A CA 1
ATOM 1483 C C . ALA A 1 198 ? 15.989 -9.286 -11.981 1.00 84.44 198 ALA A C 1
ATOM 1485 O O . ALA A 1 198 ? 15.509 -10.209 -11.326 1.00 84.44 198 ALA A O 1
ATOM 1486 N N . ARG A 1 199 ? 16.384 -8.148 -11.395 1.00 85.81 199 ARG A N 1
ATOM 1487 C CA . ARG A 1 199 ? 16.287 -7.921 -9.949 1.00 85.81 199 ARG A CA 1
ATOM 1488 C C . ARG A 1 199 ? 14.847 -8.014 -9.455 1.00 85.81 199 ARG A C 1
ATOM 1490 O O . ARG A 1 199 ? 14.617 -8.624 -8.415 1.00 85.81 199 ARG A O 1
ATOM 1497 N N . THR A 1 200 ? 13.877 -7.420 -10.151 1.00 83.38 200 THR A N 1
ATOM 1498 C CA . THR A 1 200 ? 12.461 -7.515 -9.770 1.00 83.38 200 THR A CA 1
ATOM 1499 C C . THR A 1 200 ? 11.978 -8.963 -9.814 1.00 83.38 200 THR A C 1
ATOM 1501 O O . THR A 1 200 ? 11.340 -9.406 -8.863 1.00 83.38 200 THR A O 1
ATOM 1504 N N . VAL A 1 201 ? 12.318 -9.718 -10.859 1.00 86.62 201 VAL A N 1
ATOM 1505 C CA . VAL A 1 201 ? 11.973 -11.143 -10.978 1.00 86.62 201 VAL A CA 1
ATOM 1506 C C . VAL A 1 201 ? 12.603 -11.955 -9.847 1.00 86.62 201 VAL A C 1
ATOM 1508 O O . VAL A 1 201 ? 11.894 -12.713 -9.188 1.00 86.62 201 VAL A O 1
ATOM 1511 N N . VAL A 1 202 ? 13.894 -11.757 -9.559 1.00 89.69 202 VAL A N 1
ATOM 1512 C CA . VAL A 1 202 ? 14.605 -12.445 -8.468 1.00 89.69 202 VAL A CA 1
ATOM 1513 C C . VAL A 1 202 ? 13.984 -12.118 -7.112 1.00 89.69 202 VAL A C 1
ATOM 1515 O O . VAL A 1 202 ? 13.735 -13.026 -6.324 1.00 89.69 202 VAL A O 1
ATOM 1518 N N . VAL A 1 203 ? 13.689 -10.845 -6.831 1.00 86.56 203 VAL A N 1
ATOM 1519 C CA . VAL A 1 203 ? 13.056 -10.435 -5.566 1.00 86.56 203 VAL A CA 1
ATOM 1520 C C . VAL A 1 203 ? 11.667 -11.053 -5.426 1.00 86.56 203 VAL A C 1
ATOM 1522 O O . VAL A 1 203 ? 11.352 -11.572 -4.356 1.00 86.56 203 VAL A O 1
ATOM 1525 N N . THR A 1 204 ? 10.854 -11.048 -6.484 1.00 87.06 204 THR A N 1
ATOM 1526 C CA . THR A 1 204 ? 9.535 -11.689 -6.451 1.00 87.06 204 THR A CA 1
ATOM 1527 C C . THR A 1 204 ? 9.666 -13.198 -6.249 1.00 87.06 204 THR A C 1
ATOM 1529 O O . THR A 1 204 ? 9.055 -13.747 -5.343 1.00 87.06 204 THR A O 1
ATOM 1532 N N . ARG A 1 205 ? 10.511 -13.894 -7.010 1.00 90.75 205 ARG A N 1
ATOM 1533 C CA . ARG A 1 205 ? 10.689 -15.345 -6.846 1.00 90.75 205 ARG A CA 1
ATOM 1534 C C . ARG A 1 205 ? 11.212 -15.718 -5.460 1.00 90.75 205 ARG A C 1
ATOM 1536 O O . ARG A 1 205 ? 10.689 -16.639 -4.849 1.00 90.75 205 ARG A O 1
ATOM 1543 N N . ARG A 1 206 ? 12.206 -14.992 -4.943 1.00 90.75 206 ARG A N 1
ATOM 1544 C CA . ARG A 1 206 ? 12.862 -15.324 -3.671 1.00 90.75 206 ARG A CA 1
ATOM 1545 C C . ARG A 1 206 ? 12.008 -14.990 -2.453 1.00 90.75 206 ARG A C 1
ATOM 1547 O O . ARG A 1 206 ? 11.947 -15.794 -1.524 1.00 90.75 206 ARG A O 1
ATOM 1554 N N . HIS A 1 207 ? 11.410 -13.800 -2.438 1.00 87.44 207 HIS A N 1
ATOM 1555 C CA . HIS A 1 207 ? 10.707 -13.294 -1.263 1.00 87.44 207 HIS A CA 1
ATOM 1556 C C . HIS A 1 207 ? 9.198 -13.445 -1.373 1.00 87.44 207 HIS A C 1
ATOM 1558 O O . HIS A 1 207 ? 8.572 -13.829 -0.401 1.00 87.44 207 HIS A O 1
ATOM 1564 N N . VAL A 1 208 ? 8.613 -13.164 -2.539 1.00 85.19 208 VAL A N 1
ATOM 1565 C CA . VAL A 1 208 ? 7.157 -13.250 -2.715 1.00 85.19 208 VAL A CA 1
ATOM 1566 C C . VAL A 1 208 ? 6.699 -14.699 -2.898 1.00 85.19 208 VAL A C 1
ATOM 1568 O O . VAL A 1 208 ? 5.627 -15.034 -2.414 1.00 85.19 208 VAL A O 1
ATOM 1571 N N . ARG A 1 209 ? 7.522 -15.548 -3.536 1.00 89.81 209 ARG A N 1
ATOM 1572 C CA . ARG A 1 209 ? 7.246 -16.977 -3.788 1.00 89.81 209 ARG A CA 1
ATOM 1573 C C . ARG A 1 209 ? 5.843 -17.198 -4.368 1.00 89.81 209 ARG A C 1
ATOM 1575 O O . ARG A 1 209 ? 4.981 -17.749 -3.696 1.00 89.81 209 ARG A O 1
ATOM 1582 N N . PRO A 1 210 ? 5.587 -16.732 -5.604 1.00 90.06 210 PRO A N 1
ATOM 1583 C CA . PRO A 1 210 ? 4.250 -16.772 -6.203 1.00 90.06 210 PRO A CA 1
ATOM 1584 C C . PRO A 1 210 ? 3.708 -18.193 -6.436 1.00 90.06 210 PRO A C 1
ATOM 1586 O O . PRO A 1 210 ? 2.548 -18.347 -6.796 1.00 90.06 210 PRO A O 1
ATOM 1589 N N . ASP A 1 211 ? 4.559 -19.207 -6.291 1.00 92.19 211 ASP A N 1
ATOM 1590 C CA . ASP A 1 211 ? 4.229 -20.632 -6.266 1.00 92.19 211 ASP A CA 1
ATOM 1591 C C . ASP A 1 211 ? 3.538 -21.083 -4.968 1.00 92.19 211 ASP A C 1
ATOM 1593 O O . ASP A 1 211 ? 2.848 -22.098 -4.976 1.00 92.19 211 ASP A O 1
ATOM 1597 N N . LEU A 1 212 ? 3.685 -20.324 -3.880 1.00 94.25 212 LEU A N 1
ATOM 1598 C CA . LEU A 1 212 ? 3.000 -20.555 -2.612 1.00 94.25 212 LEU A CA 1
ATOM 1599 C C . LEU A 1 212 ? 1.766 -19.645 -2.493 1.00 94.25 212 LEU A C 1
ATOM 1601 O O . LEU A 1 212 ? 1.765 -18.535 -3.043 1.00 94.25 212 LEU A O 1
ATOM 1605 N N . PRO A 1 213 ? 0.727 -20.060 -1.743 1.00 95.19 213 PRO A N 1
ATOM 1606 C CA . PRO A 1 213 ? -0.353 -19.153 -1.390 1.00 95.19 213 PRO A CA 1
ATOM 1607 C C . PRO A 1 213 ? 0.194 -17.968 -0.586 1.00 95.19 213 PRO A C 1
ATOM 1609 O O . PRO A 1 213 ? 1.095 -18.110 0.247 1.00 95.19 213 PRO A O 1
ATOM 1612 N N . MET A 1 214 ? -0.331 -16.775 -0.871 1.00 95.31 214 MET A N 1
ATOM 1613 C CA . MET A 1 214 ? 0.066 -15.551 -0.178 1.00 95.31 214 MET A CA 1
ATOM 1614 C C . MET A 1 214 ? -0.492 -15.533 1.243 1.00 95.31 214 MET A C 1
ATOM 1616 O O . MET A 1 214 ? 0.212 -15.133 2.170 1.00 95.31 214 MET A O 1
ATOM 1620 N N . LEU A 1 215 ? -1.747 -15.949 1.390 1.00 97.00 215 LEU A N 1
ATOM 1621 C CA . LEU A 1 215 ? -2.459 -16.037 2.655 1.00 97.00 215 LEU A CA 1
ATOM 1622 C C . LEU A 1 215 ? -3.246 -17.340 2.664 1.00 97.00 215 LEU A C 1
ATOM 1624 O O . LEU A 1 215 ? -3.866 -17.685 1.663 1.00 97.00 215 LEU A O 1
ATOM 1628 N N . VAL A 1 216 ? -3.229 -18.037 3.784 1.00 97.56 216 VAL A N 1
ATOM 1629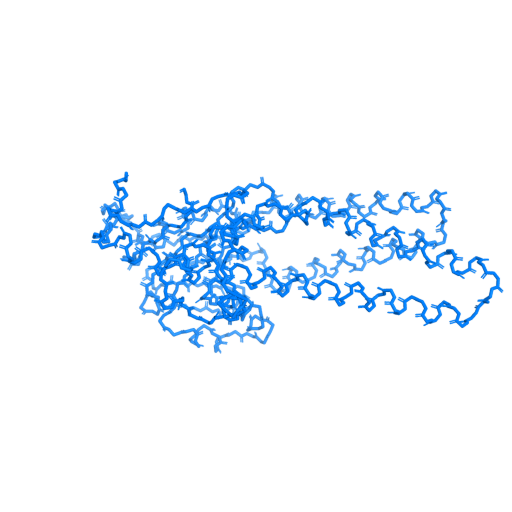 C CA . VAL A 1 216 ? -4.066 -19.209 4.018 1.00 97.56 216 VAL A CA 1
ATOM 1630 C C . VAL A 1 216 ? -4.839 -18.949 5.299 1.00 97.56 216 VAL A C 1
ATOM 1632 O O . VAL A 1 216 ? -4.239 -18.559 6.300 1.00 97.56 216 VAL A O 1
ATOM 1635 N N . MET A 1 217 ? -6.156 -19.096 5.252 1.00 97.19 217 MET A N 1
ATOM 1636 C CA . MET A 1 217 ? -7.037 -18.879 6.395 1.00 97.19 217 MET A CA 1
ATOM 1637 C C . MET A 1 217 ? -7.784 -20.172 6.681 1.00 97.19 217 MET A C 1
ATOM 1639 O O . MET A 1 217 ? -8.398 -20.745 5.786 1.00 97.19 217 MET A O 1
ATOM 1643 N N . ASP A 1 218 ? -7.722 -20.628 7.920 1.00 95.69 218 ASP A N 1
ATOM 1644 C CA . ASP A 1 218 ? -8.363 -21.860 8.370 1.00 95.69 218 ASP A CA 1
ATOM 1645 C C . ASP A 1 218 ? -9.010 -21.643 9.746 1.00 95.69 218 ASP A C 1
ATOM 1647 O O . ASP A 1 218 ? -9.137 -20.512 10.216 1.00 95.69 218 ASP A O 1
ATOM 1651 N N . ALA A 1 219 ? -9.460 -22.716 10.396 1.00 93.75 219 ALA A N 1
ATOM 1652 C CA . ALA A 1 219 ? -10.061 -22.634 11.726 1.00 93.75 219 ALA A CA 1
ATOM 1653 C C . ALA A 1 219 ? -9.067 -22.200 12.821 1.00 93.75 219 ALA A C 1
ATOM 1655 O O . ALA A 1 219 ? -9.482 -21.684 13.857 1.00 93.75 219 ALA A O 1
ATOM 1656 N N . GLU A 1 220 ? -7.762 -22.401 12.620 1.00 95.25 220 GLU A N 1
ATOM 1657 C CA . GLU A 1 220 ? -6.745 -22.112 13.630 1.00 95.25 220 GLU A CA 1
ATOM 1658 C C . GLU A 1 220 ? -6.237 -20.669 13.538 1.00 95.25 220 GLU A C 1
ATOM 1660 O O . GLU A 1 220 ? -5.802 -20.094 14.542 1.00 95.25 220 GLU A O 1
ATOM 1665 N N . GLY A 1 221 ? -6.271 -20.075 12.344 1.00 96.25 221 GLY A N 1
ATOM 1666 C CA . GLY A 1 221 ? -5.850 -18.699 12.153 1.00 96.25 221 GLY A CA 1
ATOM 1667 C C . GLY A 1 221 ? -5.495 -18.334 10.719 1.00 96.25 221 GLY A C 1
ATOM 1668 O O . GLY A 1 221 ? -6.048 -18.828 9.738 1.00 96.25 221 GLY A O 1
ATOM 1669 N N . VAL A 1 222 ? -4.525 -17.431 10.622 1.00 97.50 222 VAL A N 1
ATOM 1670 C CA . VAL A 1 222 ? -3.961 -16.926 9.377 1.00 97.50 222 VAL A CA 1
ATOM 1671 C C . VAL A 1 222 ? -2.521 -17.405 9.251 1.00 97.50 222 VAL A C 1
ATOM 1673 O O . VAL A 1 222 ? -1.669 -17.112 10.091 1.00 97.50 222 VAL A O 1
ATOM 1676 N N . ARG A 1 223 ? -2.216 -18.105 8.162 1.00 97.69 223 ARG A N 1
ATOM 1677 C CA . ARG A 1 223 ? -0.865 -18.535 7.792 1.00 97.69 223 ARG A CA 1
ATOM 1678 C C . ARG A 1 223 ? -0.364 -17.723 6.600 1.00 97.69 223 ARG A C 1
ATOM 1680 O O . ARG A 1 223 ? -1.091 -17.476 5.639 1.00 97.69 223 ARG A O 1
ATOM 1687 N N . ILE A 1 224 ? 0.908 -17.329 6.649 1.00 96.94 224 ILE A N 1
ATOM 1688 C CA . ILE A 1 224 ? 1.600 -16.592 5.583 1.00 96.94 224 ILE A CA 1
ATOM 1689 C C . ILE A 1 224 ? 2.831 -17.407 5.155 1.00 96.94 224 ILE A C 1
ATOM 1691 O O . ILE A 1 224 ? 3.943 -17.168 5.643 1.00 96.94 224 ILE A O 1
ATOM 1695 N N . PRO A 1 225 ? 2.672 -18.384 4.243 1.00 96.25 225 PRO A N 1
ATOM 1696 C CA . PRO A 1 225 ? 3.722 -19.350 3.911 1.00 96.25 225 PRO A CA 1
ATOM 1697 C C . PRO A 1 225 ? 5.036 -18.715 3.446 1.00 96.25 225 PRO A C 1
ATOM 1699 O O . PRO A 1 225 ? 6.114 -19.117 3.886 1.00 96.25 225 PRO A O 1
ATOM 1702 N N . ALA A 1 226 ? 4.967 -17.675 2.608 1.00 92.88 226 ALA A N 1
ATOM 1703 C CA . ALA A 1 226 ? 6.150 -16.966 2.109 1.00 92.88 226 ALA A CA 1
ATOM 1704 C C . ALA A 1 226 ? 6.958 -16.263 3.220 1.00 92.88 226 ALA A C 1
ATOM 1706 O O . ALA A 1 226 ? 8.153 -16.008 3.050 1.00 92.88 226 ALA A O 1
ATOM 1707 N N . MET A 1 227 ? 6.312 -15.962 4.349 1.00 94.62 227 MET A N 1
ATOM 1708 C CA . MET A 1 227 ? 6.921 -15.352 5.531 1.00 94.62 227 MET A CA 1
ATOM 1709 C C . MET A 1 227 ? 7.235 -16.365 6.634 1.00 94.62 227 MET A C 1
ATOM 1711 O O . MET A 1 227 ? 7.860 -15.987 7.616 1.00 94.62 227 MET A O 1
ATOM 1715 N N . ARG A 1 228 ? 6.792 -17.626 6.490 1.00 95.50 228 ARG A N 1
ATOM 1716 C CA . ARG A 1 228 ? 6.819 -18.652 7.550 1.00 95.50 228 ARG A CA 1
ATOM 1717 C C . ARG A 1 228 ? 6.174 -18.177 8.858 1.00 95.50 228 ARG A C 1
ATOM 1719 O O . ARG A 1 228 ? 6.570 -18.612 9.931 1.00 95.50 228 ARG A O 1
ATOM 1726 N N . ALA A 1 229 ? 5.187 -17.293 8.746 1.00 97.00 229 ALA A N 1
ATOM 1727 C CA . ALA A 1 229 ? 4.499 -16.707 9.884 1.00 97.00 229 ALA A CA 1
ATOM 1728 C C . ALA A 1 229 ? 3.095 -17.294 10.032 1.00 97.00 229 ALA A C 1
ATOM 1730 O O . ALA A 1 229 ? 2.436 -17.626 9.039 1.00 97.00 229 ALA A O 1
ATOM 1731 N N . ARG A 1 230 ? 2.636 -17.384 11.276 1.00 97.75 230 ARG A N 1
ATOM 1732 C CA . ARG A 1 230 ? 1.301 -17.835 11.655 1.00 97.75 230 ARG A CA 1
ATOM 1733 C C . ARG A 1 230 ? 0.752 -16.925 12.750 1.00 97.75 230 ARG A C 1
ATOM 1735 O O . ARG A 1 230 ? 1.471 -16.551 13.671 1.00 97.75 230 ARG A O 1
ATOM 1742 N N . LEU A 1 231 ? -0.520 -16.577 12.631 1.00 97.75 231 LEU A N 1
ATOM 1743 C CA . LEU A 1 231 ? -1.262 -15.784 13.604 1.00 97.75 231 LEU A CA 1
ATOM 1744 C C . LEU A 1 231 ? -2.519 -16.548 13.975 1.00 97.75 231 LEU A C 1
ATOM 1746 O O . LEU A 1 231 ? -3.261 -16.944 13.077 1.00 97.75 231 LEU A O 1
ATOM 1750 N N . ALA A 1 232 ? -2.754 -16.766 15.263 1.00 97.62 232 ALA A N 1
ATOM 1751 C CA . ALA A 1 232 ? -4.024 -17.314 15.706 1.00 97.62 232 ALA A CA 1
ATOM 1752 C C . ALA A 1 232 ? -5.121 -16.254 15.550 1.00 97.62 232 ALA A C 1
ATOM 1754 O O . ALA A 1 232 ? -4.854 -15.052 15.620 1.00 97.62 232 ALA A O 1
ATOM 1755 N N . TRP A 1 233 ? -6.378 -16.677 15.397 1.00 96.69 233 TRP A N 1
ATOM 1756 C CA . TRP A 1 233 ? -7.497 -15.725 15.404 1.00 96.69 233 TRP A CA 1
ATOM 1757 C C . TRP A 1 233 ? -7.570 -14.914 16.705 1.00 96.69 233 TRP A C 1
ATOM 1759 O O . TRP A 1 233 ? -7.951 -13.750 16.665 1.00 96.69 233 TRP A O 1
ATOM 1769 N N . ALA A 1 234 ? -7.130 -15.491 17.829 1.00 96.69 234 ALA A N 1
ATOM 1770 C CA . ALA A 1 234 ? -7.040 -14.813 19.124 1.00 96.69 234 ALA A CA 1
ATOM 1771 C C . ALA A 1 234 ? -6.019 -13.657 19.156 1.00 96.69 234 ALA A C 1
ATOM 1773 O O . ALA A 1 234 ? -6.155 -12.750 19.973 1.00 96.69 234 ALA A O 1
ATOM 1774 N N . ASP A 1 235 ? -5.029 -13.656 18.256 1.00 97.38 235 ASP A N 1
ATOM 1775 C CA . ASP A 1 235 ? -4.038 -12.576 18.144 1.00 97.38 235 ASP A CA 1
ATOM 1776 C C . ASP A 1 235 ? -4.581 -11.377 17.346 1.00 97.38 235 ASP A C 1
ATOM 1778 O O . ASP A 1 235 ? -3.930 -10.331 17.244 1.00 97.38 235 ASP A O 1
ATOM 1782 N N . LEU A 1 236 ? -5.764 -11.525 16.743 1.00 97.19 236 LEU A N 1
ATOM 1783 C CA . LEU A 1 236 ? -6.410 -10.538 15.893 1.00 97.19 236 LEU A CA 1
ATOM 1784 C C . LEU A 1 236 ? -7.608 -9.921 16.618 1.00 97.19 236 LEU A C 1
ATOM 1786 O O . LEU A 1 236 ? -8.432 -10.609 17.208 1.00 97.19 236 LEU A O 1
ATOM 1790 N N . THR A 1 237 ? -7.719 -8.598 16.554 1.00 95.19 237 THR A N 1
ATOM 1791 C CA . THR A 1 237 ? -8.809 -7.849 17.198 1.00 95.19 237 THR A CA 1
ATOM 1792 C C . THR A 1 237 ? -9.931 -7.526 16.225 1.00 95.19 237 THR A C 1
ATOM 1794 O O . THR A 1 237 ? -11.102 -7.548 16.593 1.00 95.19 237 THR A O 1
ATOM 1797 N N . GLU A 1 238 ? -9.590 -7.227 14.972 1.00 94.62 238 GLU A N 1
ATOM 1798 C CA . GLU A 1 238 ? -10.567 -6.922 13.933 1.00 94.62 238 GLU A CA 1
ATOM 1799 C C . GLU A 1 238 ? -9.978 -7.001 12.525 1.00 94.62 238 GLU A C 1
ATOM 1801 O O . GLU A 1 238 ? -8.762 -6.943 12.311 1.00 94.62 238 GLU A O 1
ATOM 1806 N N . ILE A 1 239 ? -10.872 -7.065 11.542 1.00 95.62 239 ILE A N 1
ATOM 1807 C CA . ILE A 1 239 ? -10.536 -7.024 10.123 1.00 95.62 239 ILE A CA 1
ATOM 1808 C C . ILE A 1 239 ? -11.007 -5.682 9.567 1.00 95.62 239 ILE A C 1
ATOM 1810 O O . ILE A 1 239 ? -12.146 -5.265 9.771 1.00 95.62 239 ILE A O 1
ATOM 1814 N N . ARG A 1 240 ? -10.143 -4.977 8.839 1.00 93.69 240 ARG A N 1
ATOM 1815 C CA . ARG A 1 240 ? -10.481 -3.696 8.208 1.00 93.69 240 ARG A CA 1
ATOM 1816 C C . ARG A 1 240 ? -10.349 -3.796 6.698 1.00 93.69 240 ARG A C 1
ATOM 1818 O O . ARG A 1 240 ? -9.301 -4.194 6.207 1.00 93.69 240 ARG A O 1
ATOM 1825 N N . VAL A 1 241 ? -11.346 -3.336 5.956 1.00 92.88 241 VAL A N 1
ATOM 1826 C CA . VAL A 1 241 ? -11.239 -3.104 4.512 1.00 92.88 241 VAL A CA 1
ATOM 1827 C C . VAL A 1 241 ? -11.047 -1.611 4.294 1.00 92.88 241 VAL A C 1
ATOM 1829 O O . VAL A 1 241 ? -11.905 -0.808 4.660 1.00 92.88 241 VAL A O 1
ATOM 1832 N N . LYS A 1 242 ? -9.890 -1.218 3.759 1.00 89.00 242 LYS A N 1
ATOM 1833 C CA . LYS A 1 242 ? -9.529 0.189 3.522 1.00 89.00 242 LYS A CA 1
ATOM 1834 C C . LYS A 1 242 ? -9.288 0.440 2.039 1.00 89.00 242 LYS A C 1
ATOM 1836 O O . LYS A 1 242 ? -8.784 -0.455 1.364 1.00 89.00 242 LYS A O 1
ATOM 1841 N N . PRO A 1 243 ? -9.543 1.655 1.528 1.00 85.56 243 PRO A N 1
ATOM 1842 C CA . PRO A 1 243 ? -9.210 1.982 0.157 1.00 85.56 243 PRO A CA 1
ATOM 1843 C C . PRO A 1 243 ? -7.685 2.006 0.025 1.00 85.56 243 PRO A C 1
ATOM 1845 O O . PRO A 1 243 ? -6.978 2.767 0.691 1.00 85.56 243 PRO A O 1
ATOM 1848 N N . PHE A 1 244 ? -7.160 1.162 -0.849 1.00 83.31 244 PHE A N 1
ATOM 1849 C CA . PHE A 1 244 ? -5.747 1.064 -1.155 1.00 83.31 244 PHE A CA 1
ATOM 1850 C C . PHE A 1 244 ? -5.438 1.850 -2.420 1.00 83.31 244 PHE A C 1
ATOM 1852 O O . PHE A 1 244 ? -5.497 1.360 -3.546 1.00 83.31 244 PHE A O 1
ATOM 1859 N N . ARG A 1 245 ? -5.062 3.115 -2.246 1.00 73.88 245 ARG A N 1
ATOM 1860 C CA . ARG A 1 245 ? -4.694 3.977 -3.374 1.00 73.88 245 ARG A CA 1
ATOM 1861 C C . ARG A 1 245 ? -3.239 3.725 -3.758 1.00 73.88 245 ARG A C 1
ATOM 1863 O O . ARG A 1 245 ? -2.361 4.543 -3.500 1.00 73.88 245 ARG A O 1
ATOM 1870 N N . ALA A 1 246 ? -2.998 2.570 -4.377 1.00 64.06 246 ALA A N 1
ATOM 1871 C CA . ALA A 1 246 ? -1.706 2.242 -4.953 1.00 64.06 246 ALA A CA 1
ATOM 1872 C C . ALA A 1 246 ? -1.299 3.285 -5.996 1.00 64.06 246 ALA A C 1
ATOM 1874 O O . ALA A 1 246 ? -2.110 3.774 -6.781 1.00 64.06 246 ALA A O 1
ATOM 1875 N N . TRP A 1 247 ? -0.006 3.583 -6.021 1.00 58.47 247 TRP A N 1
ATOM 1876 C CA . TRP A 1 247 ? 0.577 4.662 -6.806 1.00 58.47 247 TRP A CA 1
ATOM 1877 C C . TRP A 1 247 ? 0.271 4.561 -8.320 1.00 58.47 247 TRP A C 1
ATOM 1879 O O . TRP A 1 247 ? 0.051 5.577 -8.963 1.00 58.47 247 TRP A O 1
ATOM 1889 N N . LEU A 1 248 ? 0.198 3.367 -8.908 1.00 55.28 248 LEU A N 1
ATOM 1890 C CA . LEU A 1 248 ? 0.248 3.221 -10.373 1.00 55.28 248 LEU A CA 1
ATOM 1891 C C . LEU A 1 248 ? -1.067 2.774 -11.058 1.00 55.28 248 LEU A C 1
ATOM 1893 O O . LEU A 1 248 ? -1.082 2.693 -12.280 1.00 55.28 248 LEU A O 1
ATOM 1897 N N . TRP A 1 249 ? -2.128 2.395 -10.327 1.00 56.59 249 TRP A N 1
ATOM 1898 C CA . TRP A 1 249 ? -3.257 1.633 -10.907 1.00 56.59 249 TRP A CA 1
ATOM 1899 C C . TRP A 1 249 ? -4.605 2.263 -10.508 1.00 56.59 249 TRP A C 1
ATOM 1901 O O . TRP A 1 249 ? -4.977 2.273 -9.338 1.00 56.59 249 TRP A O 1
ATOM 1911 N N . GLY A 1 250 ? -5.318 2.827 -11.489 1.00 53.12 250 GLY A N 1
ATOM 1912 C CA . GLY A 1 250 ? -6.472 3.723 -11.310 1.00 53.12 250 GLY A CA 1
ATOM 1913 C C . GLY A 1 250 ? -7.834 3.064 -11.070 1.00 53.12 250 GLY A C 1
ATOM 1914 O O . GLY A 1 250 ? -8.791 3.425 -11.741 1.00 53.12 250 GLY A O 1
ATOM 1915 N N . LYS A 1 251 ? -7.952 2.129 -10.124 1.00 63.72 251 LYS A N 1
ATOM 1916 C CA . LYS A 1 251 ? -9.261 1.635 -9.649 1.00 63.72 251 LYS A CA 1
ATOM 1917 C C . LYS A 1 251 ? -9.388 1.821 -8.138 1.00 63.72 251 LYS A C 1
ATOM 1919 O O . LYS A 1 251 ? -8.363 1.937 -7.461 1.00 63.72 251 LYS A O 1
ATOM 1924 N N . ASP A 1 252 ? -10.620 1.838 -7.633 1.00 71.12 252 ASP A N 1
ATOM 1925 C CA . ASP A 1 252 ? -10.933 1.731 -6.203 1.00 71.12 252 ASP A CA 1
ATOM 1926 C C . ASP A 1 252 ? -10.541 0.338 -5.714 1.00 71.12 252 ASP A C 1
ATOM 1928 O O . ASP A 1 252 ? -11.317 -0.612 -5.677 1.00 71.12 252 ASP A O 1
ATOM 1932 N N . ARG A 1 253 ? -9.243 0.205 -5.469 1.00 84.12 253 ARG A N 1
ATOM 1933 C CA . ARG A 1 253 ? -8.615 -0.977 -4.905 1.00 84.12 253 ARG A CA 1
ATOM 1934 C C . ARG A 1 253 ? -8.743 -0.911 -3.407 1.00 84.12 253 ARG A C 1
ATOM 1936 O O . ARG A 1 253 ? -8.726 0.181 -2.834 1.00 84.12 253 ARG A O 1
ATOM 1943 N N . HIS A 1 254 ? -8.813 -2.071 -2.788 1.00 90.00 254 HIS A N 1
ATOM 1944 C CA . HIS A 1 254 ? -8.915 -2.177 -1.351 1.00 90.00 254 HIS A CA 1
ATOM 1945 C C . HIS A 1 254 ? -7.730 -2.967 -0.798 1.00 90.00 254 HIS A C 1
ATOM 1947 O O . HIS A 1 254 ? -6.984 -3.643 -1.513 1.00 90.00 254 HIS A O 1
ATOM 1953 N N . ALA A 1 255 ? -7.487 -2.780 0.490 1.00 92.56 255 ALA A N 1
ATOM 1954 C CA . ALA A 1 255 ? -6.596 -3.621 1.254 1.00 92.56 255 ALA A CA 1
ATOM 1955 C C . ALA A 1 255 ? -7.348 -4.148 2.466 1.00 92.56 255 ALA A C 1
ATOM 1957 O O . ALA A 1 255 ? -7.990 -3.380 3.190 1.00 92.56 255 ALA A O 1
ATOM 1958 N N . THR A 1 256 ? -7.214 -5.448 2.691 1.00 95.94 256 THR A N 1
ATOM 1959 C CA . THR A 1 256 ? -7.638 -6.101 3.920 1.00 95.94 256 THR A CA 1
ATOM 1960 C C . THR A 1 256 ? -6.510 -5.966 4.926 1.00 95.94 256 THR A C 1
ATOM 1962 O O . THR A 1 256 ? -5.383 -6.393 4.685 1.00 95.94 256 THR A O 1
ATOM 1965 N N . VAL A 1 257 ? -6.792 -5.314 6.043 1.00 96.31 257 VAL A N 1
ATOM 1966 C CA . VAL A 1 257 ? -5.849 -5.062 7.125 1.00 96.31 257 VAL A CA 1
ATOM 1967 C C . VAL A 1 257 ? -6.315 -5.864 8.327 1.00 96.31 257 VAL A C 1
ATOM 1969 O O . VAL A 1 257 ? -7.397 -5.616 8.855 1.00 96.31 257 VAL A O 1
ATOM 1972 N N . PHE A 1 258 ? -5.494 -6.811 8.755 1.00 97.12 258 PHE A N 1
ATOM 1973 C CA . PHE A 1 258 ? -5.749 -7.635 9.931 1.00 97.12 258 PHE A CA 1
ATOM 1974 C C . PHE A 1 258 ? -5.144 -6.914 11.127 1.00 97.12 258 PHE A C 1
ATOM 1976 O O . PHE A 1 258 ? -3.933 -6.718 11.162 1.00 97.12 258 PHE A O 1
ATOM 1983 N N . VAL A 1 259 ? -5.953 -6.421 12.058 1.00 95.62 259 VAL A N 1
ATOM 1984 C CA . VAL A 1 259 ? -5.454 -5.653 13.205 1.00 95.62 259 VAL A CA 1
ATOM 1985 C C . VAL A 1 259 ? -5.049 -6.625 14.299 1.00 95.62 259 VAL A C 1
ATOM 1987 O O . VAL A 1 259 ? -5.881 -7.381 14.787 1.00 95.62 259 VAL A O 1
ATOM 1990 N N . LEU A 1 260 ? -3.771 -6.610 14.669 1.00 96.56 260 LEU A N 1
ATOM 1991 C CA . LEU A 1 260 ? -3.244 -7.459 15.733 1.00 96.56 260 LEU A CA 1
ATOM 1992 C C . LEU A 1 260 ? -3.481 -6.800 17.095 1.00 96.56 260 LEU A C 1
ATOM 1994 O O . LEU A 1 260 ? -3.382 -5.577 17.202 1.00 96.56 260 LEU A O 1
ATOM 1998 N N . ALA A 1 261 ? -3.758 -7.610 18.117 1.00 95.38 261 ALA A N 1
ATOM 1999 C CA . ALA A 1 261 ? -3.709 -7.176 19.515 1.00 95.38 261 ALA A CA 1
ATOM 2000 C C . ALA A 1 261 ? -2.284 -6.751 19.900 1.00 95.38 261 ALA A C 1
ATOM 2002 O O . ALA A 1 261 ? -2.096 -5.691 20.491 1.00 95.38 261 ALA A O 1
ATOM 2003 N N . ASP A 1 262 ? -1.291 -7.540 19.482 1.00 96.44 262 ASP A N 1
ATOM 2004 C CA . ASP A 1 262 ? 0.128 -7.239 19.645 1.00 96.44 262 ASP A CA 1
ATOM 2005 C C . ASP A 1 262 ? 0.870 -7.345 18.294 1.00 96.44 262 ASP A C 1
ATOM 2007 O O . ASP A 1 262 ? 1.049 -8.443 17.754 1.00 96.44 262 ASP A O 1
ATOM 2011 N N . PRO A 1 263 ? 1.318 -6.217 17.708 1.00 94.12 263 PRO A N 1
ATOM 2012 C CA . PRO A 1 263 ? 2.112 -6.217 16.481 1.00 94.12 263 PRO A CA 1
ATOM 2013 C C . PRO A 1 263 ? 3.438 -6.987 16.584 1.00 94.12 263 PRO A C 1
ATOM 2015 O O . PRO A 1 263 ? 3.970 -7.403 15.545 1.00 94.12 263 PRO A O 1
ATOM 2018 N N . GLU A 1 264 ? 3.991 -7.154 17.791 1.00 95.44 264 GLU A N 1
ATOM 2019 C CA . GLU A 1 264 ? 5.282 -7.810 17.999 1.00 95.44 264 GLU A CA 1
ATOM 2020 C C . GLU A 1 264 ? 5.220 -9.310 17.694 1.00 95.44 264 GLU A C 1
ATOM 2022 O O . GLU A 1 264 ? 6.176 -9.835 17.114 1.00 95.44 264 GLU A O 1
ATOM 2027 N N . VAL A 1 265 ? 4.069 -9.954 17.941 1.00 96.06 265 VAL A N 1
ATOM 2028 C CA . VAL A 1 265 ? 3.807 -11.384 17.674 1.00 96.06 265 VAL A CA 1
ATOM 2029 C C . VAL A 1 265 ? 4.078 -11.759 16.221 1.00 96.06 265 VAL A C 1
ATOM 2031 O O . VAL A 1 265 ? 4.682 -12.796 15.953 1.00 96.06 265 VAL A O 1
ATOM 2034 N N . LEU A 1 266 ? 3.673 -10.918 15.264 1.00 96.50 266 LEU A N 1
ATOM 2035 C CA . LEU A 1 266 ? 4.018 -11.156 13.863 1.00 96.50 266 LEU A CA 1
ATOM 2036 C C . LEU A 1 266 ? 5.492 -10.852 13.617 1.00 96.50 266 LEU A C 1
ATOM 2038 O O . LEU A 1 266 ? 6.181 -11.624 12.964 1.00 96.50 266 LEU A O 1
ATOM 2042 N N . SER A 1 267 ? 5.983 -9.714 14.110 1.00 94.69 267 SER A N 1
ATOM 2043 C CA . SER A 1 267 ? 7.321 -9.222 13.772 1.00 94.69 267 SER A CA 1
ATOM 2044 C C . SER A 1 267 ? 8.461 -10.135 14.235 1.00 94.69 267 SER A C 1
ATOM 2046 O O . SER A 1 267 ? 9.482 -10.194 13.550 1.00 94.69 267 SER A O 1
ATOM 2048 N N . SER A 1 268 ? 8.266 -10.861 15.340 1.00 96.25 268 SER A N 1
ATOM 2049 C CA . SER A 1 268 ? 9.227 -11.810 15.913 1.00 96.25 268 SER A CA 1
ATOM 2050 C C . SER A 1 268 ? 9.394 -13.081 15.072 1.00 96.25 268 SER A C 1
ATOM 2052 O O . SER A 1 268 ? 10.443 -13.718 15.129 1.00 96.25 268 SER A O 1
ATOM 2054 N N . GLN A 1 269 ? 8.399 -13.418 14.246 1.00 97.00 269 GLN A N 1
ATOM 2055 C CA . GLN A 1 269 ? 8.425 -14.574 13.344 1.00 97.00 269 GLN A CA 1
ATOM 2056 C C . GLN A 1 269 ? 9.081 -14.263 11.989 1.00 97.00 269 GLN A C 1
ATOM 2058 O O . GLN A 1 269 ? 9.350 -15.170 11.204 1.00 97.00 269 GLN A O 1
ATOM 2063 N N . LEU A 1 270 ? 9.304 -12.982 11.678 1.00 96.19 270 LEU A N 1
ATOM 2064 C CA . LEU A 1 270 ? 9.725 -12.535 10.352 1.00 96.19 270 LEU A CA 1
ATOM 2065 C C . LEU A 1 270 ? 11.243 -12.404 10.225 1.00 96.19 270 LEU A C 1
ATOM 2067 O O . LEU A 1 270 ? 11.921 -11.857 11.092 1.00 96.19 270 LEU A O 1
ATOM 2071 N N . ASP A 1 271 ? 11.766 -12.769 9.054 1.00 95.38 271 ASP A N 1
ATOM 2072 C CA . ASP A 1 271 ? 13.135 -12.422 8.674 1.00 95.38 271 ASP A CA 1
ATOM 2073 C C . ASP A 1 271 ? 13.314 -10.889 8.567 1.00 95.38 271 ASP A C 1
ATOM 2075 O O . ASP A 1 271 ? 12.372 -10.180 8.187 1.00 95.38 271 ASP A O 1
ATOM 2079 N N . PRO A 1 272 ? 14.541 -10.345 8.713 1.00 94.62 272 PRO A N 1
ATOM 2080 C CA . PRO A 1 272 ? 14.787 -8.896 8.708 1.00 94.62 272 PRO A CA 1
ATOM 2081 C C . PRO A 1 272 ? 14.257 -8.140 7.480 1.00 94.62 272 PRO A C 1
ATOM 2083 O O . PRO A 1 272 ? 13.908 -6.958 7.562 1.00 94.62 272 PRO A O 1
ATOM 2086 N N . TRP A 1 273 ? 14.207 -8.794 6.313 1.00 91.75 273 TRP A N 1
ATOM 2087 C CA . TRP A 1 273 ? 13.633 -8.197 5.105 1.00 91.75 273 TRP A CA 1
ATOM 2088 C C . TRP A 1 273 ? 12.123 -7.975 5.245 1.00 91.75 273 TRP A C 1
ATOM 2090 O O . TRP A 1 273 ? 11.623 -6.902 4.887 1.00 91.75 273 TRP A O 1
ATOM 2100 N N . TRP A 1 274 ? 11.416 -8.965 5.796 1.00 93.81 274 TRP A N 1
ATOM 2101 C CA . TRP A 1 274 ? 9.983 -8.907 6.046 1.00 93.81 274 TRP A CA 1
ATOM 2102 C C . TRP A 1 274 ? 9.656 -7.966 7.200 1.00 93.81 274 TRP A C 1
ATOM 2104 O O . TRP A 1 274 ? 8.774 -7.132 7.027 1.00 93.81 274 TRP A O 1
ATOM 2114 N N . THR A 1 275 ? 10.430 -7.963 8.289 1.00 95.00 275 THR A N 1
ATOM 2115 C CA . THR A 1 275 ? 10.269 -6.998 9.393 1.00 95.00 275 THR A CA 1
ATOM 2116 C C . THR A 1 275 ? 10.332 -5.552 8.892 1.00 95.00 275 THR A C 1
ATOM 2118 O O . THR A 1 275 ? 9.468 -4.730 9.191 1.00 95.00 275 THR A O 1
ATOM 2121 N N . ARG A 1 276 ? 11.313 -5.218 8.039 1.00 92.56 276 ARG A N 1
ATOM 2122 C CA . ARG A 1 276 ? 11.412 -3.871 7.437 1.00 92.56 276 ARG A CA 1
ATOM 2123 C C . ARG A 1 276 ? 10.226 -3.548 6.522 1.00 92.56 276 ARG A C 1
ATOM 2125 O O . ARG A 1 276 ? 9.825 -2.388 6.413 1.00 92.56 276 ARG A O 1
ATOM 2132 N N . ARG A 1 277 ? 9.681 -4.550 5.823 1.00 88.62 277 ARG A N 1
ATOM 2133 C CA . ARG A 1 277 ? 8.503 -4.402 4.953 1.00 88.62 277 ARG A CA 1
ATOM 2134 C C . ARG A 1 277 ? 7.229 -4.187 5.768 1.00 88.62 277 ARG A C 1
ATOM 2136 O O . ARG A 1 277 ? 6.483 -3.264 5.447 1.00 88.62 277 ARG A O 1
ATOM 2143 N N . THR A 1 278 ? 6.999 -4.977 6.811 1.00 92.94 278 THR A N 1
ATOM 2144 C CA . THR A 1 278 ? 5.809 -4.874 7.662 1.00 92.94 278 THR A CA 1
ATOM 2145 C C . THR A 1 278 ? 5.821 -3.599 8.492 1.00 92.94 278 THR A C 1
ATOM 2147 O O . THR A 1 278 ? 4.780 -2.970 8.596 1.00 92.94 278 THR A O 1
ATOM 2150 N N . GLN A 1 279 ? 6.982 -3.090 8.922 1.00 92.12 279 GLN A N 1
ATOM 2151 C CA . GLN A 1 279 ? 7.089 -1.757 9.542 1.00 92.12 279 GLN A CA 1
ATOM 2152 C C . GLN A 1 279 ? 6.508 -0.633 8.670 1.00 92.12 279 GLN A C 1
ATOM 2154 O O . GLN A 1 279 ? 5.922 0.321 9.183 1.00 92.12 279 GLN A O 1
ATOM 2159 N N . LEU A 1 280 ? 6.661 -0.716 7.343 1.00 86.75 280 LEU A N 1
ATOM 2160 C CA . LEU A 1 280 ? 6.047 0.253 6.432 1.00 86.75 280 LEU A CA 1
ATOM 2161 C C . LEU A 1 280 ? 4.527 0.082 6.369 1.00 86.75 280 LEU A C 1
ATOM 2163 O O . LEU A 1 280 ? 3.823 1.087 6.294 1.00 86.75 280 LEU A O 1
ATOM 2167 N N . SER A 1 281 ? 4.038 -1.160 6.422 1.00 89.75 281 SER A N 1
ATOM 2168 C CA . SER A 1 281 ? 2.606 -1.452 6.535 1.00 89.75 281 SER A CA 1
ATOM 2169 C C . SER A 1 281 ? 2.040 -0.909 7.845 1.00 89.75 281 SER A C 1
ATOM 2171 O O . SER A 1 281 ? 1.061 -0.171 7.812 1.00 89.75 281 SER A O 1
ATOM 2173 N N . THR A 1 282 ? 2.708 -1.149 8.977 1.00 92.25 282 THR A N 1
ATOM 2174 C CA . THR A 1 282 ? 2.308 -0.633 10.291 1.00 92.25 282 THR A CA 1
ATOM 2175 C C . THR A 1 282 ? 2.216 0.886 10.271 1.00 92.25 282 THR A C 1
ATOM 2177 O O . THR A 1 282 ? 1.204 1.449 10.678 1.00 92.25 282 THR A O 1
ATOM 2180 N N . LYS A 1 283 ? 3.219 1.566 9.702 1.00 87.25 283 LYS A N 1
ATOM 2181 C CA . LYS A 1 283 ? 3.211 3.031 9.566 1.00 87.25 283 LYS A CA 1
ATOM 2182 C C . LYS A 1 283 ? 2.077 3.553 8.680 1.00 87.25 283 LYS A C 1
ATOM 2184 O O . LYS A 1 283 ? 1.587 4.648 8.931 1.00 87.25 283 LYS A O 1
ATOM 2189 N N . ALA A 1 284 ? 1.693 2.818 7.635 1.00 83.81 284 ALA A N 1
ATOM 2190 C CA . ALA A 1 284 ? 0.692 3.261 6.663 1.00 83.81 284 ALA A CA 1
ATOM 2191 C C . ALA A 1 284 ? -0.752 2.887 7.040 1.00 83.81 284 ALA A C 1
ATOM 2193 O O . ALA A 1 284 ? -1.676 3.632 6.722 1.00 83.81 284 ALA A O 1
ATOM 2194 N N . HIS A 1 285 ? -0.950 1.736 7.681 1.00 86.12 285 HIS A N 1
ATOM 2195 C CA . HIS A 1 285 ? -2.263 1.122 7.894 1.00 86.12 285 HIS A CA 1
ATOM 2196 C C . HIS A 1 285 ? -2.593 0.866 9.369 1.00 86.12 285 HIS A C 1
ATOM 2198 O O . HIS A 1 285 ? -3.742 0.529 9.674 1.00 86.12 285 HIS A O 1
ATOM 2204 N N . GLY A 1 286 ? -1.619 1.042 10.267 1.00 87.88 286 GLY A N 1
ATOM 2205 C CA . GLY A 1 286 ? -1.743 0.746 11.694 1.00 87.88 286 GLY A CA 1
ATOM 2206 C C . GLY A 1 286 ? -1.598 -0.738 12.036 1.00 87.88 286 GLY A C 1
ATOM 2207 O O . GLY A 1 286 ? -1.832 -1.110 13.175 1.00 87.88 286 GLY A O 1
ATOM 2208 N N . SER A 1 287 ? -1.236 -1.591 11.072 1.00 93.94 287 SER A N 1
ATOM 2209 C CA . SER A 1 287 ? -0.988 -3.018 11.302 1.00 93.94 287 SER A CA 1
ATOM 2210 C C . SER A 1 287 ? 0.145 -3.547 10.412 1.00 93.94 287 SER A C 1
ATOM 2212 O O . SER A 1 287 ? 0.262 -3.124 9.249 1.00 93.94 287 SER A O 1
ATOM 2214 N N . PRO A 1 288 ? 0.970 -4.482 10.924 1.00 95.19 288 PRO A N 1
ATOM 2215 C CA . PRO A 1 288 ? 2.016 -5.130 10.142 1.00 95.19 288 PRO A CA 1
ATOM 2216 C C . PRO A 1 288 ? 1.467 -6.043 9.033 1.00 95.19 288 PRO A C 1
ATOM 2218 O O . PRO A 1 288 ? 2.199 -6.304 8.077 1.00 95.19 288 PRO A O 1
ATOM 2221 N N . LEU A 1 289 ? 0.199 -6.472 9.112 1.00 96.12 289 LEU A N 1
ATOM 2222 C CA . LEU A 1 289 ? -0.440 -7.341 8.124 1.00 96.12 289 LEU A CA 1
ATOM 2223 C C . LEU A 1 289 ? -1.523 -6.594 7.333 1.00 96.12 289 LEU A C 1
ATOM 2225 O O . LEU A 1 289 ? -2.667 -6.450 7.768 1.00 96.12 289 LEU A O 1
ATOM 2229 N N . ALA A 1 290 ? -1.149 -6.136 6.139 1.00 94.69 290 ALA A N 1
ATOM 2230 C CA . ALA A 1 290 ? -2.066 -5.572 5.155 1.00 94.69 290 ALA A CA 1
ATOM 2231 C C . ALA A 1 290 ? -1.899 -6.275 3.804 1.00 94.69 290 ALA A C 1
ATOM 2233 O O . ALA A 1 290 ? -0.791 -6.386 3.272 1.00 94.69 290 ALA A O 1
ATOM 2234 N N . VAL A 1 291 ? -3.016 -6.721 3.241 1.00 94.19 291 VAL A N 1
ATOM 2235 C CA . VAL A 1 291 ? -3.098 -7.491 2.003 1.00 94.19 291 VAL A CA 1
ATOM 2236 C C . VAL A 1 291 ? -3.885 -6.676 0.981 1.00 94.19 291 VAL A C 1
ATOM 2238 O O . VAL A 1 291 ? -5.084 -6.469 1.133 1.00 94.19 291 VAL A O 1
ATOM 2241 N N . ALA A 1 292 ? -3.201 -6.170 -0.045 1.00 91.69 292 ALA A N 1
ATOM 2242 C CA . ALA A 1 292 ? -3.821 -5.396 -1.120 1.00 91.69 292 ALA A CA 1
ATOM 2243 C C . ALA A 1 292 ? -4.257 -6.299 -2.284 1.00 91.69 292 ALA A C 1
ATOM 2245 O O . ALA A 1 292 ? -3.480 -7.136 -2.743 1.00 91.69 292 ALA A O 1
ATOM 2246 N N . ASP A 1 293 ? -5.446 -6.054 -2.831 1.00 89.81 293 ASP A N 1
ATOM 2247 C CA . ASP A 1 293 ? -6.093 -6.851 -3.891 1.00 89.81 293 ASP A CA 1
ATOM 2248 C C . ASP A 1 293 ? -5.511 -6.665 -5.317 1.00 89.81 293 ASP A C 1
ATOM 2250 O O . ASP A 1 293 ? -6.118 -7.051 -6.317 1.00 89.81 293 ASP A O 1
ATOM 2254 N N . LEU A 1 294 ? -4.327 -6.056 -5.458 1.00 83.06 294 LEU A N 1
ATOM 2255 C CA . LEU A 1 294 ? -3.768 -5.671 -6.765 1.00 83.06 294 LEU A CA 1
ATOM 2256 C C . LEU A 1 294 ? -3.439 -6.855 -7.681 1.00 83.06 294 LEU A C 1
ATOM 2258 O O . LEU A 1 294 ? -3.502 -6.734 -8.906 1.00 83.06 294 LEU A O 1
ATOM 2262 N N . SER A 1 295 ? -3.012 -7.964 -7.090 1.00 84.75 295 SER A N 1
ATOM 2263 C CA . SER A 1 295 ? -2.461 -9.115 -7.808 1.00 84.75 295 SER A CA 1
ATOM 2264 C C . SER A 1 295 ? -2.906 -10.432 -7.191 1.00 84.75 295 SER A C 1
ATOM 2266 O O . SER A 1 295 ? -2.184 -11.418 -7.296 1.00 84.75 295 SER A O 1
ATOM 2268 N N . LEU A 1 296 ? -4.050 -10.422 -6.517 1.00 92.50 296 LEU A N 1
ATOM 2269 C CA . LEU A 1 296 ? -4.640 -11.586 -5.874 1.00 92.50 296 LEU A CA 1
ATOM 2270 C C . LEU A 1 296 ? -5.772 -12.139 -6.734 1.00 92.50 296 LEU A C 1
ATOM 2272 O O . LEU A 1 296 ? -6.292 -11.454 -7.619 1.00 92.50 296 LEU A O 1
ATOM 2276 N N . ASP A 1 297 ? -6.080 -13.408 -6.529 1.00 94.00 297 ASP A N 1
ATOM 2277 C CA . ASP A 1 297 ? -7.266 -14.065 -7.075 1.00 94.00 297 ASP A CA 1
ATOM 2278 C C . ASP A 1 297 ? -8.554 -13.691 -6.329 1.00 94.00 297 ASP A C 1
ATOM 2280 O O . ASP A 1 297 ? -9.614 -13.725 -6.943 1.00 94.00 297 ASP A O 1
ATOM 2284 N N . HIS A 1 298 ? -8.440 -13.242 -5.076 1.00 93.25 298 HIS A N 1
ATOM 2285 C CA . HIS A 1 298 ? -9.544 -12.733 -4.262 1.00 93.25 298 HIS A CA 1
ATOM 2286 C C . HIS A 1 298 ? -9.487 -11.210 -4.094 1.00 93.25 298 HIS A C 1
ATOM 2288 O O . HIS A 1 298 ? -8.421 -10.596 -3.964 1.00 93.25 298 HIS A O 1
ATOM 2294 N N . THR A 1 299 ? -10.660 -10.590 -4.049 1.00 93.69 299 THR A N 1
ATOM 2295 C CA . THR A 1 299 ? -10.835 -9.190 -3.654 1.00 93.69 299 THR A CA 1
ATOM 2296 C C . THR A 1 299 ? -10.641 -9.016 -2.145 1.00 93.69 299 THR A C 1
ATOM 2298 O O . THR A 1 299 ? -10.728 -9.968 -1.364 1.00 93.69 299 THR A O 1
ATOM 2301 N N . SER A 1 300 ? -10.405 -7.781 -1.690 1.00 93.62 300 SER A N 1
ATOM 2302 C CA . SER A 1 300 ? -10.313 -7.514 -0.248 1.00 93.62 300 SER A CA 1
ATOM 2303 C C . SER A 1 300 ? -11.619 -7.772 0.503 1.00 93.62 300 SER A C 1
ATOM 2305 O O . SER A 1 300 ? -11.570 -8.145 1.672 1.00 93.62 300 SER A O 1
ATOM 2307 N N . GLU A 1 301 ? -12.771 -7.595 -0.150 1.00 92.44 301 GLU A N 1
ATOM 2308 C CA . GLU A 1 301 ? -14.082 -7.885 0.445 1.00 92.44 301 GLU A CA 1
ATOM 2309 C C . GLU A 1 301 ? -14.312 -9.388 0.607 1.00 92.44 301 GLU A C 1
ATOM 2311 O O . GLU A 1 301 ? -14.734 -9.818 1.678 1.00 92.44 301 GLU A O 1
ATOM 2316 N N . GLU A 1 302 ? -13.968 -10.196 -0.399 1.00 93.75 302 GLU A N 1
ATOM 2317 C CA . GLU A 1 302 ? -14.003 -11.664 -0.294 1.00 93.75 302 GLU A CA 1
ATOM 2318 C C . GLU A 1 302 ? -13.045 -12.147 0.796 1.00 93.75 302 GLU A C 1
ATOM 2320 O O . GLU A 1 302 ? -13.436 -12.920 1.666 1.00 93.75 302 GLU A O 1
ATOM 2325 N N . THR A 1 303 ? -11.822 -11.606 0.820 1.00 95.31 303 THR A N 1
ATOM 2326 C CA . THR A 1 303 ? -10.820 -11.920 1.852 1.00 95.31 303 THR A CA 1
ATOM 2327 C C . THR A 1 303 ? -11.336 -11.595 3.254 1.00 95.31 303 THR A C 1
ATOM 2329 O O . THR A 1 303 ? -11.220 -12.408 4.166 1.00 95.31 303 THR A O 1
ATOM 2332 N N . ALA A 1 304 ? -11.911 -10.402 3.443 1.00 95.00 304 ALA A N 1
ATOM 2333 C CA . ALA A 1 304 ? -12.413 -9.968 4.741 1.00 95.00 304 ALA A CA 1
ATOM 2334 C C . ALA A 1 304 ? -13.653 -10.754 5.180 1.00 95.00 304 ALA A C 1
ATOM 2336 O O . ALA A 1 304 ? -13.776 -11.075 6.358 1.00 95.00 304 ALA A O 1
ATOM 2337 N N . SER A 1 305 ? -14.547 -11.077 4.245 1.00 91.69 305 SER A N 1
ATOM 2338 C CA . SER A 1 305 ? -15.752 -11.863 4.520 1.00 91.69 305 SER A CA 1
ATOM 2339 C C . SER A 1 305 ? -15.396 -13.300 4.899 1.00 91.69 305 SER A C 1
ATOM 2341 O O . SER A 1 305 ? -15.909 -13.800 5.895 1.00 91.69 305 SER A O 1
ATOM 2343 N N . ALA A 1 306 ? -14.455 -13.927 4.185 1.00 93.19 306 ALA A N 1
ATOM 2344 C CA . ALA A 1 306 ? -13.936 -15.250 4.526 1.00 93.19 306 ALA A CA 1
ATOM 2345 C C . ALA A 1 306 ? -13.246 -15.260 5.899 1.00 93.19 306 ALA A C 1
ATOM 2347 O O . ALA A 1 306 ? -13.551 -16.099 6.743 1.00 93.19 306 ALA A O 1
ATOM 2348 N N . ALA A 1 307 ? -12.373 -14.283 6.163 1.00 94.62 307 ALA A N 1
ATOM 2349 C CA . ALA A 1 307 ? -11.710 -14.154 7.457 1.00 94.62 307 ALA A CA 1
ATOM 2350 C C . ALA A 1 307 ? -12.715 -13.969 8.604 1.00 94.62 307 ALA A C 1
ATOM 2352 O O . ALA A 1 307 ? -12.578 -14.592 9.652 1.00 94.62 307 ALA A O 1
ATOM 2353 N N . ALA A 1 308 ? -13.744 -13.142 8.417 1.00 92.50 308 ALA A N 1
ATOM 2354 C CA . ALA A 1 308 ? -14.777 -12.919 9.425 1.00 92.50 308 ALA A CA 1
ATOM 2355 C C . ALA A 1 308 ? -15.636 -14.158 9.668 1.00 92.50 308 ALA A C 1
ATOM 2357 O O . ALA A 1 308 ? -15.977 -14.452 10.809 1.00 92.50 308 ALA A O 1
ATOM 2358 N N . ALA A 1 309 ? -15.944 -14.901 8.608 1.00 90.88 309 ALA A N 1
ATOM 2359 C CA . ALA A 1 309 ? -16.690 -16.143 8.700 1.00 90.88 309 ALA A CA 1
ATOM 2360 C C . ALA A 1 309 ? -15.930 -17.226 9.488 1.00 90.88 309 ALA A C 1
ATOM 2362 O O . ALA A 1 309 ? -16.543 -17.929 10.287 1.00 90.88 309 ALA A O 1
ATOM 2363 N N . LEU A 1 310 ? -14.607 -17.324 9.307 1.00 91.88 310 LEU A N 1
ATOM 2364 C CA . LEU A 1 310 ? -13.748 -18.279 10.022 1.00 91.88 310 LEU A CA 1
ATOM 2365 C C . LEU A 1 310 ? -13.472 -17.873 11.478 1.00 91.88 310 L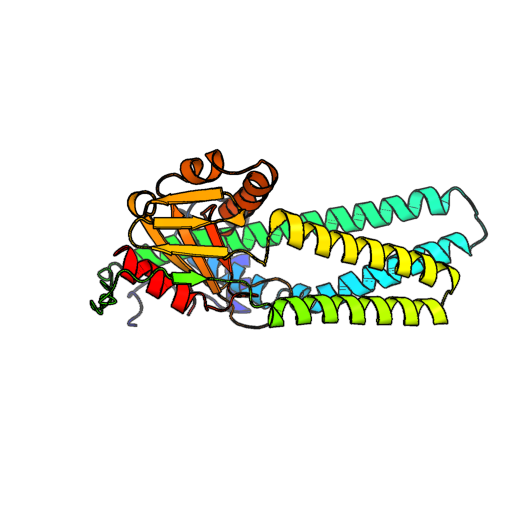EU A C 1
ATOM 2367 O O . LEU A 1 310 ? -13.402 -18.726 12.357 1.00 91.88 310 LEU A O 1
ATOM 2371 N N . SER A 1 311 ? -13.301 -16.576 11.734 1.00 93.62 311 SER A N 1
ATOM 2372 C CA . SER A 1 311 ? -12.817 -16.063 13.024 1.00 93.62 311 SER A CA 1
ATOM 2373 C C . SER A 1 311 ? -13.905 -15.528 13.953 1.00 93.62 311 SER A C 1
ATOM 2375 O O . SER A 1 311 ? -13.669 -15.360 15.147 1.00 93.62 311 SER A O 1
ATOM 2377 N N . GLY A 1 312 ? -15.077 -15.181 13.412 1.00 90.31 312 GLY A N 1
ATOM 2378 C CA . GLY A 1 312 ? -16.097 -14.405 14.119 1.00 90.31 312 GLY A CA 1
ATOM 2379 C C . GLY A 1 312 ? -15.703 -12.947 14.395 1.00 90.31 312 GLY A C 1
ATOM 2380 O O . GLY A 1 312 ? -16.436 -12.245 15.094 1.00 90.31 312 GLY A O 1
ATOM 2381 N N . LEU A 1 313 ? -14.565 -12.471 13.871 1.00 91.69 313 LEU A N 1
ATOM 2382 C CA . LEU A 1 313 ? -14.079 -11.114 14.112 1.00 91.69 313 LEU A CA 1
ATOM 2383 C C . LEU A 1 313 ? -14.919 -10.062 13.375 1.00 91.69 313 LEU A C 1
ATOM 2385 O O . LEU A 1 313 ? -15.396 -10.296 12.259 1.00 91.69 313 LEU A O 1
ATOM 2389 N N . PRO A 1 314 ? -15.058 -8.856 13.951 1.00 91.69 314 PRO A N 1
ATOM 2390 C CA . PRO A 1 314 ? -15.767 -7.769 13.297 1.00 91.69 314 PRO A CA 1
ATOM 2391 C C . PRO A 1 314 ? -15.020 -7.285 12.045 1.00 91.69 314 PRO A C 1
ATOM 2393 O O . PRO A 1 314 ? -13.796 -7.117 12.051 1.00 91.69 314 PRO A O 1
ATOM 2396 N N . VAL A 1 315 ? -15.779 -6.982 10.985 1.00 91.31 315 VAL A N 1
ATOM 2397 C CA . VAL A 1 315 ? -15.262 -6.348 9.761 1.00 91.31 315 VAL A CA 1
ATOM 2398 C C . VAL A 1 315 ? -15.645 -4.874 9.725 1.00 91.31 315 VAL A C 1
ATOM 2400 O O . VAL A 1 315 ? -16.825 -4.529 9.646 1.00 91.31 315 VAL A O 1
ATOM 2403 N N . ARG A 1 316 ? -14.649 -3.985 9.705 1.00 88.25 316 ARG A N 1
ATOM 2404 C CA . ARG A 1 316 ? -14.843 -2.542 9.496 1.00 88.25 316 ARG A CA 1
ATOM 2405 C C . ARG A 1 316 ? -14.500 -2.153 8.063 1.00 88.25 316 ARG A C 1
ATOM 2407 O O . ARG A 1 316 ? -13.389 -2.393 7.599 1.00 88.25 316 ARG A O 1
ATOM 2414 N N . ARG A 1 317 ? -15.427 -1.497 7.370 1.00 86.69 317 ARG A N 1
ATOM 2415 C CA . ARG A 1 317 ? -15.248 -1.032 5.986 1.00 86.69 317 ARG A CA 1
ATOM 2416 C C . ARG A 1 317 ? -15.088 0.477 5.960 1.00 86.69 317 ARG A C 1
ATOM 2418 O O . ARG A 1 317 ? -15.946 1.189 6.468 1.00 86.69 317 ARG A O 1
ATOM 2425 N N . PHE A 1 318 ? -14.012 0.966 5.361 1.00 81.50 318 PHE A N 1
ATOM 2426 C CA . PHE A 1 318 ? -13.723 2.392 5.260 1.00 81.50 318 PHE A CA 1
ATOM 2427 C C . PHE A 1 318 ? -13.848 2.841 3.806 1.00 81.50 318 PHE A C 1
ATOM 2429 O O . PHE A 1 318 ? -13.216 2.259 2.934 1.00 81.50 318 PHE A O 1
ATOM 2436 N N . GLY A 1 319 ? -14.591 3.923 3.553 1.00 70.31 319 GLY A N 1
ATOM 2437 C CA . GLY A 1 319 ? -14.565 4.620 2.261 1.00 70.31 319 GLY A CA 1
ATOM 2438 C C . GLY A 1 319 ? -15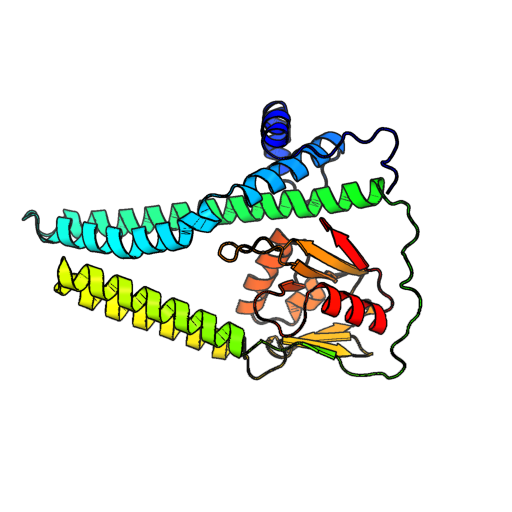.141 3.860 1.061 1.00 70.31 319 GLY A C 1
ATOM 2439 O O . GLY A 1 319 ? -14.721 4.169 -0.053 1.00 70.31 319 GLY A O 1
ATOM 2440 N N . LEU A 1 320 ? -16.051 2.909 1.305 1.00 60.31 320 LEU A N 1
ATOM 2441 C CA . LEU A 1 320 ? -16.985 2.388 0.299 1.00 60.31 320 LEU A CA 1
ATOM 2442 C C . LEU A 1 320 ? -18.078 3.412 -0.020 1.00 60.31 320 LEU A C 1
ATOM 2444 O O . LEU A 1 320 ? -18.435 4.182 0.906 1.00 60.31 320 LEU A O 1
#

Sequence (320 aa):
MQPITGAPPLPQGAAALSAWRELPRATRRELLRADGPHPDPAAGVVAVGYARAVLARSPLRHAVPLVGVLFAVLLPLIVVLVVTTHSKTISNAVVLPLALAGALAWRIRIRGRLVALHRMESVNSAALWETERGAPIQAAERSAPTTAEEVEIRYNAGALRRQYAFLAVYGLVAVAVLAVLFWYAAVAVAVLMVVVIARTVVVTRRHVRPDLPMLVMDAEGVRIPAMRARLAWADLTEIRVKPFRAWLWGKDRHATVFVLADPEVLSSQLDPWWTRRTQLSTKAHGSPLAVADLSLDHTSEETASAAAALSGLPVRRFGL

Organism: NCBI:txid1427535

Radius of gyration: 23.0 Å; chains: 1; bounding box: 65×54×53 Å